Protein AF-A0A6I2R085-F1 (afdb_monomer_lite)

Structure (mmCIF, N/CA/C/O backbone):
data_AF-A0A6I2R085-F1
#
_entry.id   AF-A0A6I2R085-F1
#
loop_
_atom_site.group_PDB
_atom_site.id
_atom_site.type_symbol
_atom_site.label_atom_id
_atom_site.label_alt_id
_atom_site.label_comp_id
_atom_site.label_asym_id
_atom_site.label_entity_id
_atom_site.label_seq_id
_atom_site.pdbx_PDB_ins_code
_atom_site.Cartn_x
_atom_site.Cartn_y
_atom_site.Cartn_z
_atom_site.occupancy
_atom_site.B_iso_or_equiv
_atom_site.auth_seq_id
_atom_site.auth_comp_id
_atom_site.auth_asym_id
_atom_site.auth_atom_id
_atom_site.pdbx_PDB_model_num
ATOM 1 N N . MET A 1 1 ? -9.499 20.610 42.856 1.00 42.44 1 MET A N 1
ATOM 2 C CA . MET A 1 1 ? -10.453 19.623 42.319 1.00 42.44 1 MET A CA 1
ATOM 3 C C . MET A 1 1 ? -9.712 18.865 41.236 1.00 42.44 1 MET A C 1
ATOM 5 O O . MET A 1 1 ? -9.461 19.420 40.171 1.00 42.44 1 MET A O 1
ATOM 9 N N . HIS A 1 2 ? -9.146 17.714 41.595 1.00 37.69 2 HIS A N 1
ATOM 10 C CA . HIS A 1 2 ? -8.306 16.945 40.683 1.00 37.69 2 HIS A CA 1
ATOM 11 C C . HIS A 1 2 ? -9.182 16.401 39.549 1.00 37.69 2 HIS A C 1
ATOM 13 O O . HIS A 1 2 ? -10.312 15.993 39.798 1.00 37.69 2 HIS A O 1
ATOM 19 N N . ARG A 1 3 ? -8.662 16.346 38.313 1.00 44.53 3 ARG A N 1
ATOM 20 C CA . ARG A 1 3 ? -9.342 15.688 37.174 1.00 44.53 3 ARG A CA 1
ATOM 21 C C . ARG A 1 3 ? -9.784 14.244 37.482 1.00 44.53 3 ARG A C 1
ATOM 23 O O . ARG A 1 3 ? -10.643 13.738 36.776 1.00 44.53 3 ARG A O 1
ATOM 30 N N . LYS A 1 4 ? -9.249 13.625 38.547 1.00 43.69 4 LYS A N 1
ATOM 31 C CA . LYS A 1 4 ? -9.666 12.322 39.090 1.00 43.69 4 LYS A CA 1
ATOM 32 C C . LYS A 1 4 ? -11.139 12.258 39.523 1.00 43.69 4 LYS A C 1
ATOM 34 O O . LYS A 1 4 ? -11.718 11.183 39.439 1.00 43.69 4 LYS A O 1
ATOM 39 N N . ASP A 1 5 ? -11.748 13.368 39.942 1.00 46.75 5 ASP A N 1
ATOM 40 C CA . ASP A 1 5 ? -13.110 13.341 40.504 1.00 46.75 5 ASP A CA 1
ATOM 41 C C . ASP A 1 5 ? -14.203 13.587 39.450 1.00 46.75 5 ASP A C 1
ATOM 43 O O . ASP A 1 5 ? -15.334 13.151 39.621 1.00 46.75 5 ASP A O 1
ATOM 47 N N . PHE A 1 6 ? -13.869 14.230 38.325 1.00 46.09 6 PHE A N 1
ATOM 48 C CA . PHE A 1 6 ? -14.866 14.605 37.313 1.00 46.09 6 PHE A CA 1
ATOM 49 C C . PHE A 1 6 ? -15.317 13.416 36.450 1.00 46.09 6 PHE A C 1
ATOM 51 O O . PHE A 1 6 ? -16.485 13.317 36.092 1.00 46.09 6 PHE A O 1
ATOM 58 N N . TRP A 1 7 ? -14.413 12.479 36.148 1.00 47.16 7 TRP A N 1
ATOM 59 C CA . TRP A 1 7 ? -14.742 11.287 35.353 1.00 47.16 7 TRP A CA 1
ATOM 60 C C . TRP A 1 7 ? -15.455 10.203 36.166 1.00 47.16 7 TRP A C 1
ATOM 62 O O . TRP A 1 7 ? -16.221 9.425 35.601 1.00 47.16 7 TRP A O 1
ATOM 72 N N . LYS A 1 8 ? -15.282 10.211 37.497 1.00 48.72 8 LYS A N 1
ATOM 73 C CA . LYS A 1 8 ? -16.046 9.349 38.403 1.00 48.72 8 LYS A CA 1
ATOM 74 C C . LYS A 1 8 ? -17.540 9.685 38.408 1.00 48.72 8 LYS A C 1
ATOM 76 O O . LYS A 1 8 ? -18.350 8.784 38.535 1.00 48.72 8 LYS A O 1
ATOM 81 N N . GLU A 1 9 ? -17.939 10.942 38.242 1.00 48.25 9 GLU A N 1
ATOM 82 C CA . GLU A 1 9 ? -19.361 11.308 38.360 1.00 48.25 9 GLU A CA 1
ATOM 83 C C . GLU A 1 9 ? -20.172 11.152 37.062 1.00 48.25 9 GLU A C 1
ATOM 85 O O . GLU A 1 9 ? -21.398 11.098 37.127 1.00 48.25 9 GLU A O 1
ATOM 90 N N . VAL A 1 10 ? -19.533 11.065 35.887 1.00 50.72 10 VAL A N 1
ATOM 91 C CA . VAL A 1 10 ? -20.251 11.165 34.597 1.00 50.72 10 VAL A CA 1
ATOM 92 C C . VAL A 1 10 ? -20.499 9.810 33.915 1.00 50.72 10 VAL A C 1
ATOM 94 O O . VAL A 1 10 ? -21.491 9.683 33.201 1.00 50.72 10 VAL A O 1
ATOM 97 N N . TYR A 1 11 ? -19.672 8.784 34.165 1.00 49.59 11 TYR A N 1
ATOM 98 C CA . TYR A 1 11 ? -19.817 7.455 33.534 1.00 49.59 11 TYR A CA 1
ATOM 99 C C . TYR A 1 11 ? -19.965 6.274 34.516 1.00 49.59 11 TYR A C 1
ATOM 101 O O . TYR A 1 11 ? -20.287 5.171 34.081 1.00 49.59 11 TYR A O 1
ATOM 109 N N . LEU A 1 12 ? -19.825 6.482 35.834 1.00 53.12 12 LEU A N 1
ATOM 110 C CA . LEU A 1 12 ? -19.971 5.429 36.859 1.00 53.12 12 LEU A CA 1
ATOM 111 C C . LEU A 1 12 ? -21.430 5.163 37.271 1.00 53.12 12 LEU A C 1
ATOM 113 O O . LEU A 1 12 ? -21.765 5.176 38.453 1.00 53.12 12 LEU A O 1
ATOM 117 N N . LEU A 1 13 ? -22.316 4.936 36.302 1.00 53.44 13 LEU A N 1
ATOM 118 C CA . LEU A 1 13 ? -23.666 4.419 36.580 1.00 53.44 13 LEU A CA 1
ATOM 119 C C . LEU A 1 13 ? -23.767 2.894 36.409 1.00 53.44 13 LEU A C 1
ATOM 121 O O . LEU A 1 13 ? -24.754 2.307 36.846 1.00 53.44 13 LEU A O 1
ATOM 125 N N . GLU A 1 14 ? -22.755 2.244 35.826 1.00 56.31 14 GLU A N 1
ATOM 126 C CA . GLU A 1 14 ? -22.629 0.784 35.808 1.00 56.31 14 GLU A CA 1
ATOM 127 C C . GLU A 1 14 ? -21.585 0.378 36.871 1.00 56.31 14 GLU A C 1
ATOM 129 O O . GLU A 1 14 ? -20.389 0.589 36.689 1.00 56.31 14 GLU A O 1
ATOM 134 N N . GLU A 1 15 ? -22.024 -0.199 38.000 1.00 72.62 15 GLU A N 1
ATOM 135 C CA . GLU A 1 15 ? -21.128 -0.795 39.022 1.00 72.62 15 GLU A CA 1
ATOM 136 C C . GLU A 1 15 ? -20.327 -1.991 38.473 1.00 72.62 15 GLU A C 1
ATOM 138 O O . GLU A 1 15 ? -19.424 -2.506 39.131 1.00 72.62 15 GLU A O 1
ATOM 143 N N . THR A 1 16 ? -20.669 -2.454 37.269 1.00 89.62 16 THR A N 1
ATOM 144 C CA . THR A 1 16 ? -20.096 -3.630 36.623 1.00 89.62 16 THR A CA 1
ATOM 145 C C . THR A 1 16 ? -19.614 -3.270 35.224 1.00 89.62 16 THR A C 1
ATOM 147 O O . THR A 1 16 ? -20.412 -2.943 34.348 1.00 89.62 16 THR A O 1
ATOM 150 N N . LEU A 1 17 ? -18.307 -3.365 35.007 1.00 93.56 17 LEU A N 1
ATOM 151 C CA . LEU A 1 17 ? -17.678 -3.287 33.697 1.00 93.56 17 LEU A CA 1
ATOM 152 C C . LEU A 1 17 ? -17.826 -4.618 32.960 1.00 93.56 17 LEU A C 1
ATOM 154 O O . LEU A 1 17 ? -17.889 -5.680 33.577 1.00 93.56 17 LEU A O 1
ATOM 158 N N . THR A 1 18 ? -17.876 -4.563 31.629 1.00 95.25 18 THR A N 1
ATOM 159 C CA . THR A 1 18 ? -17.884 -5.747 30.758 1.00 95.25 18 THR A CA 1
ATOM 160 C C . THR A 1 18 ? -16.856 -5.570 29.650 1.00 95.25 18 THR A C 1
ATOM 162 O O . THR A 1 18 ? -16.946 -4.626 28.867 1.00 95.25 18 THR A O 1
ATOM 165 N N . CYS A 1 19 ? -15.894 -6.485 29.563 1.00 94.88 19 CYS A N 1
ATOM 166 C CA . CYS A 1 19 ? -14.921 -6.532 28.478 1.00 94.88 19 CYS A CA 1
ATOM 167 C C . CYS A 1 19 ? -15.618 -6.855 27.149 1.00 94.88 19 CYS A C 1
ATOM 169 O O . CYS A 1 19 ? -16.292 -7.880 27.037 1.00 94.88 19 CYS A O 1
ATOM 171 N N . GLN A 1 20 ? -15.415 -6.030 26.117 1.00 92.88 20 GLN A N 1
ATOM 172 C CA . GLN A 1 20 ? -16.032 -6.268 24.803 1.00 92.88 20 GLN A CA 1
ATOM 173 C C . GLN A 1 20 ? -15.483 -7.503 24.070 1.00 92.88 20 GLN A C 1
ATOM 175 O O . GLN A 1 20 ? -16.128 -8.011 23.158 1.00 92.88 20 GLN A O 1
ATOM 180 N N . TRP A 1 21 ? -14.288 -7.963 24.448 1.00 93.06 21 TRP A N 1
ATOM 181 C CA . TRP A 1 21 ? -13.541 -8.991 23.723 1.00 93.06 21 TRP A CA 1
ATOM 182 C C . TRP A 1 21 ? -13.856 -10.400 24.220 1.00 93.06 21 TRP A C 1
ATOM 184 O O . TRP A 1 21 ? -14.223 -11.267 23.433 1.00 93.06 21 TRP A O 1
ATOM 194 N N . CYS A 1 22 ? -13.726 -10.631 25.530 1.00 94.69 22 CYS A N 1
ATOM 195 C CA . CYS A 1 22 ? -13.948 -11.942 26.147 1.00 94.69 22 CYS A CA 1
ATOM 196 C C . CYS A 1 22 ? -15.254 -12.028 26.954 1.00 94.69 22 CYS A C 1
ATOM 198 O O . CYS A 1 22 ? -15.628 -13.115 27.388 1.00 94.69 22 CYS A O 1
ATOM 200 N N . GLY A 1 23 ? -15.950 -10.906 27.169 1.00 95.38 23 GLY A N 1
ATOM 201 C CA . GLY A 1 23 ? -17.185 -10.859 27.954 1.00 95.38 23 GLY A CA 1
ATOM 202 C C . GLY A 1 23 ? -16.986 -10.939 29.469 1.00 95.38 23 GLY A C 1
ATOM 203 O O . GLY A 1 23 ? -17.979 -11.045 30.185 1.00 95.38 23 GLY A O 1
ATOM 204 N N . ALA A 1 24 ? -15.745 -10.890 29.969 1.00 96.25 24 ALA A N 1
ATOM 205 C CA . ALA A 1 24 ? -15.469 -10.842 31.403 1.00 96.25 24 ALA A CA 1
ATOM 206 C C . ALA A 1 24 ? -16.179 -9.646 32.051 1.00 96.25 24 ALA A C 1
ATOM 208 O O . ALA A 1 24 ? -16.159 -8.537 31.509 1.00 96.25 24 ALA A O 1
ATOM 209 N N . THR A 1 25 ? -16.798 -9.878 33.207 1.00 96.25 25 THR A N 1
ATOM 210 C CA . THR A 1 25 ? -17.544 -8.868 33.964 1.00 96.25 25 THR A CA 1
ATOM 211 C C . THR A 1 25 ? -16.983 -8.729 35.367 1.00 96.25 25 THR A C 1
ATOM 213 O O . THR A 1 25 ? -16.704 -9.744 36.004 1.00 96.25 25 THR A O 1
ATOM 216 N N . GLY A 1 26 ? -16.902 -7.510 35.882 1.00 93.81 26 GLY A N 1
ATOM 217 C CA . GLY A 1 26 ? -16.361 -7.247 37.216 1.00 93.81 26 GLY A CA 1
ATOM 218 C C . GLY A 1 26 ? -16.568 -5.802 37.643 1.00 93.81 26 GLY A C 1
ATOM 219 O O . GLY A 1 26 ? -17.079 -4.986 36.880 1.00 93.81 26 GLY A O 1
ATOM 220 N N . SER A 1 27 ? -16.200 -5.492 38.877 1.00 92.56 27 SER A N 1
ATOM 221 C CA . SER A 1 27 ? -16.160 -4.123 39.388 1.00 92.56 27 SER A CA 1
ATOM 222 C C . SER A 1 27 ? -14.998 -3.335 38.772 1.00 92.56 27 SER A C 1
ATOM 224 O O . SER A 1 27 ? -14.133 -3.903 38.116 1.00 92.56 27 SER A O 1
ATOM 226 N N . LEU A 1 28 ? -14.941 -2.021 39.004 1.00 88.81 28 LEU A N 1
ATOM 227 C CA . LEU A 1 28 ? -13.815 -1.186 38.554 1.00 88.81 28 LEU A CA 1
ATOM 228 C C . LEU A 1 28 ? -12.454 -1.691 39.052 1.00 88.81 28 LEU A C 1
ATOM 230 O O . LEU A 1 28 ? -11.465 -1.544 38.345 1.00 88.81 28 LEU A O 1
ATOM 234 N N . ASP A 1 29 ? -12.414 -2.268 40.256 1.00 89.94 29 ASP A N 1
ATOM 235 C CA . ASP A 1 29 ? -11.178 -2.736 40.889 1.00 89.94 29 ASP A CA 1
ATOM 236 C C . ASP A 1 29 ? -10.650 -4.035 40.252 1.00 89.94 29 ASP A C 1
ATOM 238 O O . ASP A 1 29 ? -9.494 -4.399 40.464 1.00 89.94 29 ASP A O 1
ATOM 242 N N . ASP A 1 30 ? -11.480 -4.720 39.457 1.00 93.31 30 ASP A N 1
ATOM 243 C CA . ASP A 1 30 ? -11.117 -5.950 38.747 1.00 93.31 30 ASP A CA 1
ATOM 244 C C . ASP A 1 30 ? -10.463 -5.672 37.377 1.00 93.31 30 ASP A C 1
ATOM 246 O O . ASP A 1 30 ? -10.000 -6.603 36.721 1.00 93.31 30 ASP A O 1
ATOM 250 N N . PHE A 1 31 ? -10.419 -4.412 36.924 1.00 95.56 31 PHE A N 1
ATOM 251 C CA . PHE A 1 31 ? -9.881 -4.014 35.619 1.00 95.56 31 PHE A CA 1
ATOM 252 C C . PHE A 1 31 ? -8.771 -2.969 35.750 1.00 95.56 31 PHE A C 1
ATOM 254 O O . PHE A 1 31 ? -8.754 -2.157 36.674 1.00 95.56 31 PHE A O 1
ATOM 261 N N . GLU A 1 32 ? -7.856 -2.941 34.781 1.00 95.75 32 GLU A N 1
ATOM 262 C CA . GLU A 1 32 ? -6.851 -1.880 34.695 1.00 95.75 32 GLU A CA 1
ATOM 263 C C . GLU A 1 32 ? -7.4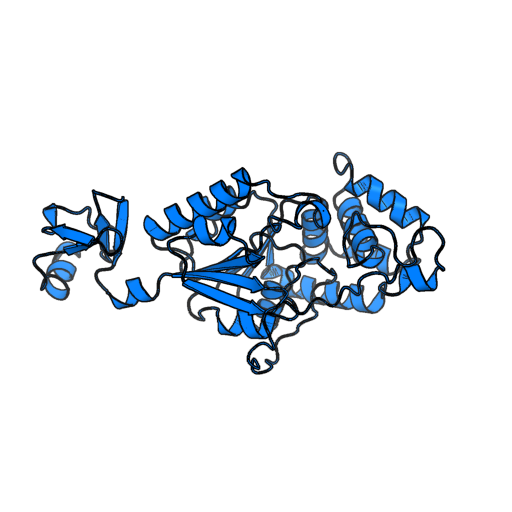58 -0.670 33.979 1.00 95.75 32 GLU A C 1
ATOM 265 O O . GLU A 1 32 ? -7.742 -0.714 32.786 1.00 95.75 32 GLU A O 1
ATOM 270 N N . LEU A 1 33 ? -7.713 0.418 34.702 1.00 94.88 33 LEU A N 1
ATOM 271 C CA . LEU A 1 33 ? -8.363 1.597 34.128 1.00 94.88 33 LEU A CA 1
ATOM 272 C C . LEU A 1 33 ? -7.360 2.461 33.351 1.00 94.88 33 LEU A C 1
ATOM 274 O O . LEU A 1 33 ? -6.218 2.638 33.773 1.00 94.88 33 LEU A O 1
ATOM 278 N N . ASP A 1 34 ? -7.812 3.087 32.264 1.00 92.56 34 ASP A N 1
ATOM 279 C CA . ASP A 1 34 ? -7.045 4.111 31.551 1.00 92.56 34 ASP A CA 1
ATOM 280 C C . ASP A 1 34 ? -6.925 5.385 32.378 1.00 92.56 34 ASP A C 1
ATOM 282 O O . ASP A 1 34 ? -7.702 6.328 32.246 1.00 92.56 34 ASP A O 1
ATOM 286 N N . GLU A 1 35 ? -5.925 5.421 33.253 1.00 89.75 35 GLU A N 1
ATOM 287 C CA . GLU A 1 35 ? -5.642 6.595 34.070 1.00 89.75 35 GLU A CA 1
ATOM 288 C C . GLU A 1 35 ? -5.108 7.779 33.249 1.00 89.75 35 GLU A C 1
ATOM 290 O O . GLU A 1 35 ? -5.122 8.914 33.741 1.00 89.75 35 GLU A O 1
ATOM 295 N N . HIS A 1 36 ? -4.618 7.537 32.026 1.00 86.50 36 HIS A N 1
ATOM 296 C CA . HIS A 1 36 ? -4.004 8.571 31.203 1.00 86.50 36 HIS A CA 1
ATOM 297 C C . HIS A 1 36 ? -5.057 9.428 30.503 1.00 86.50 36 HIS A C 1
ATOM 299 O O . HIS A 1 36 ? -5.082 10.647 30.704 1.00 86.50 36 HIS A O 1
ATOM 305 N N . ASN A 1 37 ? -5.937 8.800 29.718 1.00 87.00 37 ASN A N 1
ATOM 306 C CA . ASN A 1 37 ? -6.977 9.516 28.978 1.00 87.00 37 ASN A CA 1
ATOM 307 C C . ASN A 1 37 ? -8.343 9.452 29.671 1.00 87.00 37 ASN A C 1
ATOM 309 O O . ASN A 1 37 ? -9.177 10.330 29.448 1.00 87.00 37 ASN A O 1
ATOM 313 N N . GLY A 1 38 ? -8.569 8.475 30.555 1.00 90.50 38 GLY A N 1
ATOM 314 C CA . GLY A 1 38 ? -9.852 8.290 31.236 1.00 90.50 38 GLY A CA 1
ATOM 315 C C . GLY A 1 38 ? -10.946 7.729 30.330 1.00 90.50 38 GLY A C 1
ATOM 316 O O . GLY A 1 38 ? -12.125 7.921 30.621 1.00 90.50 38 GLY A O 1
ATOM 317 N N . GLU A 1 39 ? -10.584 7.088 29.215 1.00 91.00 39 GLU A N 1
ATOM 318 C CA . GLU A 1 39 ? -11.542 6.743 28.158 1.00 91.00 39 GLU A CA 1
ATOM 319 C C . GLU A 1 39 ? -12.056 5.300 28.237 1.00 91.00 39 GLU A C 1
ATOM 321 O O . GLU A 1 39 ? -13.103 4.987 27.661 1.00 91.00 39 GLU A O 1
ATOM 326 N N . GLY A 1 40 ? -11.360 4.427 28.967 1.00 94.62 40 GLY A N 1
ATOM 327 C CA . GLY A 1 40 ? -11.696 3.010 29.048 1.00 94.62 40 GLY A CA 1
ATOM 328 C C . GLY A 1 40 ? -10.898 2.232 30.090 1.00 94.62 40 GLY A C 1
ATOM 329 O O . GLY A 1 40 ? -10.449 2.788 31.095 1.00 94.62 40 GLY A O 1
ATOM 330 N N . PHE A 1 41 ? -10.764 0.930 29.848 1.00 95.56 41 PHE A N 1
ATOM 331 C CA . PHE A 1 41 ? -10.084 -0.028 30.718 1.00 95.56 41 PHE A CA 1
ATOM 332 C C . PHE A 1 41 ? -9.557 -1.245 29.935 1.00 95.56 41 PHE A C 1
ATOM 334 O O . PHE A 1 41 ? -10.123 -1.612 28.901 1.00 95.56 41 PHE A O 1
ATOM 341 N N . TRP A 1 42 ? -8.508 -1.893 30.442 1.00 96.88 42 TRP A N 1
ATOM 342 C CA . TRP A 1 42 ? -7.970 -3.171 29.972 1.00 96.88 42 TRP A CA 1
ATOM 343 C C . TRP A 1 42 ? -8.479 -4.337 30.816 1.00 96.88 42 TRP A C 1
ATOM 345 O O . TRP A 1 42 ? -8.604 -4.256 32.040 1.00 96.88 42 TRP A O 1
ATOM 355 N N . CYS A 1 43 ? -8.789 -5.436 30.131 1.00 96.56 43 CYS A N 1
ATOM 356 C CA . CYS A 1 43 ? -9.251 -6.676 30.741 1.00 96.56 43 CYS A CA 1
ATOM 357 C C . CYS A 1 43 ? -8.080 -7.545 31.221 1.00 96.56 43 CYS A C 1
ATOM 359 O O . CYS A 1 43 ? -7.235 -7.868 30.393 1.00 96.56 43 CYS A O 1
ATOM 361 N N . PRO A 1 44 ? -8.065 -8.017 32.483 1.00 95.38 44 PRO A N 1
ATOM 362 C CA . PRO A 1 44 ? -6.976 -8.857 32.998 1.00 95.38 44 PRO A CA 1
ATOM 363 C C . PRO A 1 44 ? -6.929 -10.258 32.368 1.00 95.38 44 PRO A C 1
ATOM 365 O O . PRO A 1 44 ? -5.917 -10.945 32.473 1.00 95.38 44 PRO A O 1
ATOM 368 N N . ASP A 1 45 ? -8.022 -10.700 31.735 1.00 95.75 45 ASP A N 1
ATOM 369 C CA . ASP A 1 45 ? -8.123 -12.042 31.154 1.00 95.75 45 ASP A CA 1
ATOM 370 C C . ASP A 1 45 ? -7.618 -12.104 29.707 1.00 95.75 45 ASP A C 1
ATOM 372 O O . ASP A 1 45 ? -7.227 -13.172 29.234 1.00 95.75 45 ASP A O 1
ATOM 376 N N . CYS A 1 46 ? -7.687 -10.994 28.965 1.00 94.62 46 CYS A N 1
ATOM 377 C CA . CYS A 1 46 ? -7.382 -10.979 27.531 1.00 94.62 46 CYS A CA 1
ATOM 378 C C . CYS A 1 46 ? -6.597 -9.749 27.057 1.00 94.62 46 CYS A C 1
ATOM 380 O O . CYS A 1 46 ? -6.485 -9.552 25.848 1.00 94.62 46 CYS A O 1
ATOM 382 N N . ASP A 1 47 ? -6.166 -8.880 27.975 1.00 95.38 47 ASP A N 1
ATOM 383 C CA . ASP A 1 47 ? -5.445 -7.621 27.728 1.00 95.38 47 ASP A CA 1
ATOM 384 C C . ASP A 1 47 ? -6.146 -6.661 26.749 1.00 95.38 47 ASP A C 1
ATOM 386 O O . ASP A 1 47 ? -5.551 -5.745 26.187 1.00 95.38 47 ASP A O 1
ATOM 390 N N . GLY A 1 48 ? -7.444 -6.865 26.521 1.00 95.56 48 GLY A N 1
ATOM 391 C CA . GLY A 1 48 ? -8.202 -6.127 25.523 1.00 95.56 48 GLY A CA 1
ATOM 392 C C . GLY A 1 48 ? -8.753 -4.820 26.077 1.00 95.56 48 GLY A C 1
ATOM 393 O O . GLY A 1 48 ? -9.414 -4.812 27.118 1.00 95.56 48 GLY A O 1
ATOM 394 N N . PHE A 1 49 ? -8.552 -3.728 25.341 1.00 96.00 49 PHE A N 1
ATOM 395 C CA . PHE A 1 49 ? -9.036 -2.407 25.729 1.00 96.00 49 PHE A CA 1
ATOM 396 C C . PHE A 1 49 ? -10.515 -2.209 25.391 1.00 96.00 49 PHE A C 1
ATOM 398 O O . PHE A 1 49 ? -10.934 -2.447 24.253 1.00 96.00 49 PHE A O 1
ATOM 405 N N . THR A 1 50 ? -11.304 -1.718 26.343 1.00 95.19 50 THR A N 1
ATOM 406 C CA . THR A 1 50 ? -12.726 -1.394 26.173 1.00 95.19 50 THR A CA 1
ATOM 407 C C . THR A 1 50 ? -12.986 0.058 26.554 1.00 95.19 50 THR A C 1
ATOM 409 O O . THR A 1 50 ? -12.722 0.460 27.683 1.00 95.19 50 THR A O 1
ATOM 412 N N . TYR A 1 51 ? -13.539 0.847 25.627 1.00 93.94 51 TYR A N 1
ATOM 413 C CA . TYR A 1 51 ? -14.012 2.198 25.930 1.00 93.94 51 TYR A CA 1
ATOM 414 C C . TYR A 1 51 ? -15.246 2.153 26.831 1.00 93.94 51 TYR A C 1
ATOM 416 O O . TYR A 1 51 ? -16.112 1.293 26.651 1.00 93.94 51 TYR A O 1
ATOM 424 N N . TYR A 1 52 ? -15.395 3.141 27.714 1.00 92.75 52 TYR A N 1
ATOM 425 C CA . TYR A 1 52 ? -16.669 3.363 28.408 1.00 92.75 52 TYR A CA 1
ATOM 426 C C . TYR A 1 52 ? -17.776 3.780 27.426 1.00 92.75 52 TYR A C 1
ATOM 428 O O . TYR A 1 52 ? -18.929 3.366 27.555 1.00 92.75 52 TYR A O 1
ATOM 436 N N . ASP A 1 53 ? -17.425 4.564 26.399 1.00 91.19 53 ASP A N 1
ATOM 437 C CA . ASP A 1 53 ? -18.336 4.898 25.304 1.00 91.19 53 ASP A CA 1
ATOM 438 C C . ASP A 1 53 ? -18.493 3.707 24.346 1.00 91.19 53 ASP A C 1
ATOM 440 O O . ASP A 1 53 ? -17.640 3.429 23.496 1.00 91.19 53 ASP A O 1
ATOM 444 N N . LYS A 1 54 ? -19.641 3.030 24.449 1.00 88.44 54 LYS A N 1
ATOM 445 C CA . LYS A 1 54 ? -20.024 1.902 23.585 1.00 88.44 54 LYS A CA 1
ATOM 446 C C . LYS A 1 54 ? -19.986 2.273 22.094 1.00 88.44 54 LYS A C 1
ATOM 448 O O . LYS A 1 54 ? -19.652 1.429 21.267 1.00 88.44 54 LYS A O 1
ATOM 453 N N . THR A 1 55 ? -20.242 3.531 21.733 1.00 88.31 55 THR A N 1
ATOM 454 C CA . THR A 1 55 ? -20.161 4.001 20.341 1.00 88.31 55 THR A CA 1
ATOM 455 C C . THR A 1 55 ? -18.731 3.941 19.818 1.00 88.31 55 THR A C 1
ATOM 457 O O . THR A 1 55 ? -18.517 3.477 18.701 1.00 88.31 55 THR A O 1
ATOM 460 N N . ARG A 1 56 ? -17.736 4.342 20.623 1.00 88.38 56 ARG A N 1
ATOM 461 C CA . ARG A 1 56 ? -16.319 4.268 20.227 1.00 88.38 56 ARG A CA 1
ATOM 462 C C . ARG A 1 56 ? -15.857 2.834 20.034 1.00 88.38 56 ARG A C 1
ATOM 464 O O . ARG A 1 56 ? -15.129 2.571 19.086 1.00 88.38 56 ARG A O 1
ATOM 471 N N . ASN A 1 57 ? -16.337 1.905 20.859 1.00 88.69 57 ASN A N 1
ATOM 472 C CA . ASN A 1 57 ? -16.090 0.477 20.656 1.00 88.69 57 ASN A CA 1
ATOM 473 C C . ASN A 1 57 ? -16.610 -0.002 19.291 1.00 88.69 57 ASN A C 1
ATOM 475 O O . ASN A 1 57 ? -15.862 -0.609 18.536 1.00 88.69 57 ASN A O 1
ATOM 479 N N . HIS A 1 58 ? -17.844 0.353 18.915 1.00 84.69 58 HIS A N 1
ATOM 480 C CA . HIS A 1 58 ? -18.407 0.000 17.601 1.00 84.69 58 HIS A CA 1
ATOM 481 C C . HIS A 1 58 ? -17.743 0.720 16.419 1.00 84.69 58 HIS A C 1
ATOM 483 O O . HIS A 1 58 ? -17.801 0.249 15.283 1.00 84.69 58 HIS A O 1
ATOM 489 N N . LEU A 1 59 ? -17.128 1.876 16.667 1.00 83.31 59 LEU A N 1
ATOM 490 C CA . LEU A 1 59 ? -16.318 2.575 15.680 1.00 83.31 59 LEU A CA 1
ATOM 491 C C . LEU A 1 59 ? -14.911 1.991 15.567 1.00 83.31 59 LEU A C 1
ATOM 493 O O . LEU A 1 59 ? -14.186 2.403 14.679 1.00 83.31 59 LEU A O 1
ATOM 497 N N . ARG A 1 60 ? -14.485 1.018 16.366 1.00 86.31 60 ARG A N 1
ATOM 498 C CA . ARG A 1 60 ? -13.250 0.277 16.075 1.00 86.31 60 ARG A CA 1
ATOM 499 C C . ARG A 1 60 ? -13.577 -0.853 15.109 1.00 86.31 60 ARG A C 1
ATOM 501 O O . ARG A 1 60 ? -14.608 -1.500 15.242 1.00 86.31 60 ARG A O 1
ATOM 508 N N . ARG A 1 61 ? -12.732 -1.050 14.098 1.00 90.75 61 ARG A N 1
ATOM 509 C CA . ARG A 1 61 ? -12.807 -2.233 13.237 1.00 90.75 61 ARG A CA 1
ATOM 510 C C . ARG A 1 61 ? -11.456 -2.559 12.622 1.00 90.75 61 ARG A C 1
ATOM 512 O O . ARG A 1 61 ? -10.654 -1.664 12.359 1.00 90.75 61 ARG A O 1
ATOM 519 N N . ILE A 1 62 ? -11.300 -3.827 12.276 1.00 95.88 62 ILE A N 1
ATOM 520 C CA . ILE A 1 62 ? -10.463 -4.253 11.160 1.00 95.88 62 ILE A CA 1
ATOM 521 C C . ILE A 1 62 ? -11.421 -4.502 9.998 1.00 95.88 62 ILE A C 1
ATOM 523 O O . ILE A 1 62 ? -12.256 -5.397 10.079 1.00 95.88 62 ILE A O 1
ATOM 527 N N . LEU A 1 63 ? -11.333 -3.725 8.920 1.00 97.00 63 LEU A N 1
ATOM 528 C CA . LEU A 1 63 ? -12.105 -4.007 7.711 1.00 97.00 63 LEU A CA 1
ATOM 529 C C . LEU A 1 63 ? -11.294 -4.923 6.793 1.00 97.00 63 LEU A C 1
ATOM 531 O O . LEU A 1 63 ? -10.312 -4.482 6.197 1.00 97.00 63 LEU A O 1
ATOM 535 N N . LEU A 1 64 ? -11.729 -6.172 6.630 1.00 97.62 64 LEU A N 1
ATOM 536 C CA . LEU A 1 64 ? -11.109 -7.136 5.723 1.00 97.62 64 LEU A CA 1
ATOM 537 C C . LEU A 1 64 ? -11.923 -7.255 4.431 1.00 97.62 64 LEU A C 1
ATOM 539 O O . LEU A 1 64 ? -13.059 -7.727 4.417 1.00 97.62 64 LEU A O 1
ATOM 543 N N . ILE A 1 65 ? -11.324 -6.837 3.321 1.00 95.69 65 ILE A N 1
ATOM 544 C CA . ILE A 1 65 ? -11.932 -6.862 1.991 1.00 95.69 65 ILE A CA 1
ATOM 545 C C . ILE A 1 65 ? -11.326 -8.022 1.194 1.00 95.69 65 ILE A C 1
ATOM 547 O O . ILE A 1 65 ? -10.171 -7.974 0.764 1.00 95.69 65 ILE A O 1
ATOM 551 N N . LEU A 1 66 ? -12.124 -9.060 0.960 1.00 93.88 66 LEU A N 1
ATOM 552 C CA . LEU A 1 66 ? -11.724 -10.256 0.223 1.00 93.88 66 LEU A CA 1
ATOM 553 C C . LEU A 1 66 ? -12.100 -10.142 -1.257 1.00 93.88 66 LEU A C 1
ATOM 555 O O . LEU A 1 66 ? -13.269 -9.990 -1.617 1.00 93.88 66 LEU A O 1
ATOM 559 N N . GLU A 1 67 ? -11.107 -10.236 -2.137 1.00 90.19 67 GLU A N 1
ATOM 560 C CA . GLU A 1 67 ? -11.287 -10.225 -3.584 1.00 90.19 67 GLU A CA 1
ATOM 561 C C . GLU A 1 67 ? -11.578 -11.649 -4.109 1.00 90.19 67 GLU A C 1
ATOM 563 O O . GLU A 1 67 ? -10.703 -12.517 -4.121 1.00 90.19 67 GLU A O 1
ATOM 568 N N . GLN A 1 68 ? -12.789 -11.892 -4.620 1.00 85.69 68 GLN A N 1
ATOM 569 C CA . GLN A 1 68 ? -13.196 -13.178 -5.209 1.00 85.69 68 GLN A CA 1
ATOM 570 C C . GLN A 1 68 ? -13.160 -13.160 -6.739 1.00 85.69 68 GLN A C 1
ATOM 572 O O . GLN A 1 68 ? -13.796 -12.321 -7.370 1.00 85.69 68 GLN A O 1
ATOM 577 N N . LYS A 1 69 ? -12.499 -14.137 -7.372 1.00 72.62 69 LYS A N 1
ATOM 578 C CA . LYS A 1 69 ? -12.445 -14.258 -8.847 1.00 72.62 69 LYS A CA 1
ATOM 579 C C . LYS A 1 69 ? -13.799 -14.494 -9.514 1.00 72.62 69 LYS A C 1
ATOM 581 O O . LYS A 1 69 ? -14.038 -13.925 -10.575 1.00 72.62 69 LYS A O 1
ATOM 586 N N . ASP A 1 70 ? -14.652 -15.295 -8.882 1.00 66.75 70 ASP A N 1
ATOM 587 C CA . ASP A 1 70 ? -15.918 -15.765 -9.458 1.00 66.75 70 ASP A CA 1
ATOM 588 C C . ASP A 1 70 ? -17.145 -15.106 -8.812 1.00 66.75 70 ASP A C 1
ATOM 590 O O . ASP A 1 70 ? -18.284 -15.499 -9.069 1.00 66.75 70 ASP A O 1
ATOM 594 N N . GLY A 1 71 ? -16.926 -14.078 -7.984 1.00 56.00 71 GLY A N 1
ATOM 595 C CA . GLY A 1 71 ? -18.010 -13.244 -7.484 1.00 56.00 71 GLY A CA 1
ATOM 596 C C . GLY A 1 71 ? -18.700 -12.577 -8.674 1.00 56.00 71 GLY A C 1
ATOM 597 O O . GLY A 1 71 ? -18.029 -12.137 -9.607 1.00 56.00 71 GLY A O 1
ATOM 598 N N . GLY A 1 72 ? -20.032 -12.540 -8.677 1.00 58.69 72 GLY A N 1
ATOM 599 C CA . GLY A 1 72 ? -20.832 -11.956 -9.756 1.00 58.69 72 GLY A CA 1
ATOM 600 C C . GLY A 1 72 ? -20.528 -10.473 -10.033 1.00 58.69 72 GLY A C 1
ATOM 601 O O . GLY A 1 72 ? -19.491 -9.920 -9.678 1.00 58.69 72 GLY A O 1
ATOM 602 N N . LYS A 1 73 ? -21.439 -9.757 -10.698 1.00 56.22 73 LYS A N 1
ATOM 603 C CA . LYS A 1 73 ? -21.238 -8.308 -10.874 1.00 56.22 73 LYS A CA 1
ATOM 604 C C . LYS A 1 73 ? -21.211 -7.629 -9.501 1.00 56.22 73 LYS A C 1
ATOM 606 O O . LYS A 1 73 ? -22.126 -7.845 -8.718 1.00 56.22 73 LYS A O 1
ATOM 611 N N . ALA A 1 74 ? -20.183 -6.812 -9.247 1.00 59.97 74 ALA A N 1
ATOM 612 C CA . ALA A 1 74 ? -20.153 -5.950 -8.067 1.00 59.97 74 ALA A CA 1
ATOM 613 C C . ALA A 1 74 ? -21.402 -5.077 -8.065 1.00 59.97 74 ALA A C 1
ATOM 615 O O . ALA A 1 74 ? -21.830 -4.632 -9.141 1.00 59.97 74 ALA A O 1
ATOM 616 N N . ASP A 1 75 ? -21.909 -4.767 -6.877 1.00 63.38 75 ASP A N 1
ATOM 617 C CA . ASP A 1 75 ? -22.873 -3.688 -6.754 1.00 63.38 75 ASP A CA 1
ATOM 618 C C . ASP A 1 75 ? -22.286 -2.413 -7.375 1.00 63.38 75 ASP A C 1
ATOM 620 O O . ASP A 1 75 ? -21.087 -2.128 -7.233 1.00 63.38 75 ASP A O 1
ATOM 624 N N . PRO A 1 76 ? -23.090 -1.662 -8.143 1.00 63.28 76 PRO A N 1
ATOM 625 C CA . PRO A 1 76 ? -22.612 -0.467 -8.806 1.00 63.28 76 PRO A CA 1
ATOM 626 C C . PRO A 1 76 ? -22.197 0.566 -7.759 1.00 63.28 76 PRO A C 1
ATOM 628 O O . PRO A 1 76 ? -23.029 1.190 -7.107 1.00 63.28 76 PRO A O 1
ATOM 631 N N . VAL A 1 77 ? -20.889 0.777 -7.637 1.00 70.06 77 VAL A N 1
ATOM 632 C CA . VAL A 1 77 ? -20.342 1.846 -6.806 1.00 70.06 77 VAL A CA 1
ATOM 633 C C . VAL A 1 77 ? -20.510 3.177 -7.543 1.00 70.06 77 VAL A C 1
ATOM 635 O O . VAL A 1 77 ? -20.127 3.269 -8.719 1.00 70.06 77 VAL A O 1
ATOM 638 N N . PRO A 1 78 ? -21.066 4.218 -6.895 1.00 76.00 78 PRO A N 1
ATOM 639 C CA . PRO A 1 78 ? -21.137 5.548 -7.476 1.00 76.00 78 PRO A CA 1
ATOM 640 C C . PRO A 1 78 ? -19.754 6.013 -7.931 1.00 76.00 78 PRO A C 1
ATOM 642 O O . PRO A 1 78 ? -18.779 5.960 -7.182 1.00 76.00 78 PRO A O 1
ATOM 645 N N . LYS A 1 79 ? -19.656 6.475 -9.180 1.00 79.56 79 LYS A N 1
ATOM 646 C CA . LYS A 1 79 ? -18.398 7.027 -9.689 1.00 79.56 79 LYS A CA 1
ATOM 647 C C . LYS A 1 79 ? -18.067 8.306 -8.933 1.00 79.56 79 LYS A C 1
ATOM 649 O O . LYS A 1 79 ? -18.887 9.221 -8.889 1.00 79.56 79 LYS A O 1
ATOM 654 N N . THR A 1 80 ? -16.851 8.390 -8.412 1.00 86.81 80 THR A N 1
ATOM 655 C CA . THR A 1 80 ? -16.342 9.598 -7.756 1.00 86.81 80 THR A CA 1
ATOM 656 C C . THR A 1 80 ? -15.465 10.406 -8.728 1.00 86.81 80 THR A C 1
ATOM 658 O O . THR A 1 80 ? -14.986 9.863 -9.732 1.00 86.81 80 THR A O 1
ATOM 661 N N . PRO A 1 81 ? -15.204 11.699 -8.455 1.00 90.12 81 PRO A N 1
ATOM 662 C CA . PRO A 1 81 ? -14.259 12.503 -9.239 1.00 90.12 81 PRO A CA 1
ATOM 663 C C . PRO A 1 81 ? -12.781 12.108 -9.034 1.00 90.12 81 PRO A C 1
ATOM 665 O O . PRO A 1 81 ? -11.895 12.710 -9.639 1.00 90.12 81 PRO A O 1
ATOM 668 N N . LEU A 1 82 ? -12.497 11.102 -8.200 1.00 94.25 82 LEU A N 1
ATOM 669 C CA . LEU A 1 82 ? -11.146 10.664 -7.855 1.00 94.25 82 LEU A CA 1
ATOM 670 C C . LEU A 1 82 ?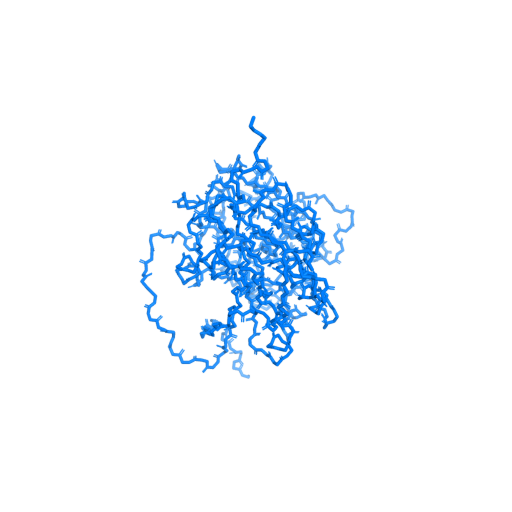 -10.349 10.185 -9.081 1.00 94.25 82 LEU A C 1
ATOM 672 O O . LEU A 1 82 ? -10.801 9.346 -9.871 1.00 94.25 82 LEU A O 1
ATOM 676 N N . LYS A 1 83 ? -9.104 10.658 -9.217 1.00 95.19 83 LYS A N 1
ATOM 677 C CA . LYS A 1 83 ? -8.231 10.295 -10.340 1.00 95.19 83 LYS A CA 1
ATOM 678 C C . LYS A 1 83 ? -7.668 8.880 -10.195 1.00 95.19 83 LYS A C 1
ATOM 680 O O . LYS A 1 83 ? -6.674 8.627 -9.529 1.00 95.19 83 LYS A O 1
ATOM 685 N N . LYS A 1 84 ? -8.200 7.952 -10.990 1.00 92.62 84 LYS A N 1
ATOM 686 C CA . LYS A 1 84 ? -7.835 6.519 -10.949 1.00 92.62 84 LYS A CA 1
ATOM 687 C C . LYS A 1 84 ? -6.496 6.143 -11.593 1.00 92.62 84 LYS A C 1
ATOM 689 O O . LYS A 1 84 ? -6.165 4.965 -11.695 1.00 92.62 84 LYS A O 1
ATOM 694 N N . ARG A 1 85 ? -5.758 7.100 -12.163 1.00 93.00 85 ARG A N 1
ATOM 695 C CA . ARG A 1 85 ? -4.562 6.829 -12.988 1.00 93.00 85 ARG A CA 1
ATOM 696 C C . ARG A 1 85 ? -3.444 7.840 -12.747 1.00 93.00 85 ARG A C 1
ATOM 698 O O . ARG A 1 85 ? -2.898 8.388 -13.707 1.00 93.00 85 ARG A O 1
ATOM 705 N N . LEU A 1 86 ? -3.116 8.063 -11.479 1.00 96.00 86 LEU A N 1
ATOM 706 C CA . LEU A 1 86 ? -2.005 8.920 -11.063 1.00 96.00 86 LEU A CA 1
ATOM 707 C C . LEU A 1 86 ? -0.665 8.189 -11.058 1.00 96.00 86 LEU A C 1
ATOM 709 O O . LEU A 1 86 ? 0.304 8.711 -11.600 1.00 96.00 86 LEU A O 1
ATOM 713 N N . SER A 1 87 ? -0.632 6.957 -10.542 1.00 97.12 87 SER A N 1
ATOM 714 C CA . SER A 1 87 ? 0.603 6.176 -10.459 1.00 97.12 87 SER A CA 1
ATOM 715 C C . SER A 1 87 ? 1.308 6.050 -11.821 1.00 97.12 87 SER A C 1
ATOM 717 O O . SER A 1 87 ? 0.664 5.727 -12.839 1.00 97.12 87 SER A O 1
ATOM 719 N N . PRO A 1 88 ? 2.632 6.281 -11.895 1.00 97.50 88 PRO A N 1
ATOM 720 C CA . PRO A 1 88 ? 3.407 5.972 -13.084 1.00 97.50 88 PRO A CA 1
ATOM 721 C C . PRO A 1 88 ? 3.663 4.467 -13.229 1.00 97.50 88 PRO A C 1
ATOM 723 O O . PRO A 1 88 ? 4.073 4.051 -14.311 1.00 97.50 88 PRO A O 1
ATOM 726 N N . LEU A 1 89 ? 3.353 3.641 -12.229 1.00 97.19 89 LEU A N 1
ATOM 727 C CA . LEU A 1 89 ? 3.472 2.187 -12.303 1.00 97.19 89 LEU A CA 1
ATOM 728 C C . LEU A 1 89 ? 2.142 1.523 -12.698 1.00 97.19 89 LEU A C 1
ATOM 730 O O . LEU A 1 89 ? 1.046 2.044 -12.490 1.00 97.19 89 LEU A O 1
ATOM 734 N N . ARG A 1 90 ? 2.241 0.346 -13.313 1.00 93.69 90 ARG A N 1
ATOM 735 C CA . ARG A 1 90 ? 1.147 -0.620 -13.467 1.00 93.69 90 ARG A CA 1
ATOM 736 C C . ARG A 1 90 ? 1.417 -1.764 -12.507 1.00 93.69 90 ARG A C 1
ATOM 738 O O . ARG A 1 90 ? 2.272 -2.586 -12.807 1.00 93.69 90 ARG A O 1
ATOM 745 N N . TYR A 1 91 ? 0.719 -1.817 -11.384 1.00 90.50 91 TYR A N 1
ATOM 746 C CA . TYR A 1 91 ? 1.052 -2.786 -10.346 1.00 90.50 91 TYR A CA 1
ATOM 747 C C . TYR A 1 91 ? 0.148 -4.027 -10.393 1.00 90.50 91 TYR A C 1
ATOM 749 O O . TYR A 1 91 ? -1.072 -3.874 -10.549 1.00 90.50 91 TYR A O 1
ATOM 757 N N . PRO A 1 92 ? 0.699 -5.250 -10.291 1.00 84.94 92 PRO A N 1
ATOM 758 C CA . PRO A 1 92 ? -0.098 -6.452 -10.069 1.00 84.94 92 PRO A CA 1
ATOM 759 C C . PRO A 1 92 ? -0.890 -6.335 -8.765 1.00 84.94 92 PRO A C 1
ATOM 761 O O . PRO A 1 92 ? -0.350 -5.898 -7.758 1.00 84.94 92 PRO A O 1
ATOM 764 N N . GLY A 1 93 ? -2.183 -6.665 -8.795 1.00 81.88 93 GLY A N 1
ATOM 765 C CA . GLY A 1 93 ? -3.071 -6.447 -7.643 1.00 81.88 93 GLY A CA 1
ATOM 766 C C . GLY A 1 93 ? -3.487 -4.989 -7.412 1.00 81.88 93 GLY A C 1
ATOM 767 O O . GLY A 1 93 ? -4.327 -4.734 -6.559 1.00 81.88 93 GLY A O 1
ATOM 768 N N . GLY A 1 94 ? -2.981 -4.039 -8.212 1.00 84.06 94 GLY A N 1
ATOM 769 C CA . GLY A 1 94 ? -3.229 -2.614 -8.015 1.00 84.06 94 GLY A CA 1
ATOM 770 C C . GLY A 1 94 ? -4.717 -2.254 -7.978 1.00 84.06 94 GLY A C 1
ATOM 771 O O . GLY A 1 94 ? -5.476 -2.527 -8.915 1.00 84.06 94 GLY A O 1
ATOM 772 N N . LYS A 1 95 ? -5.115 -1.552 -6.917 1.00 89.88 95 LYS A N 1
ATOM 773 C CA . LYS A 1 95 ? -6.512 -1.257 -6.577 1.00 89.88 95 LYS A CA 1
ATOM 774 C C . LYS A 1 95 ? -7.128 -0.088 -7.342 1.00 89.88 95 LYS A C 1
ATOM 776 O O . LYS A 1 95 ? -8.209 0.376 -7.005 1.00 89.88 95 LYS A O 1
ATOM 781 N N . SER A 1 96 ? -6.518 0.361 -8.442 1.00 88.69 96 SER A N 1
ATOM 782 C CA . SER A 1 96 ? -6.978 1.538 -9.196 1.00 88.69 96 SER A CA 1
ATOM 783 C C . SER A 1 96 ? -8.432 1.455 -9.687 1.00 88.69 96 SER A C 1
ATOM 785 O O . SER A 1 96 ? -9.098 2.477 -9.823 1.00 88.69 96 SER A O 1
ATOM 787 N N . LYS A 1 97 ? -8.934 0.243 -9.966 1.00 86.69 97 LYS A N 1
ATOM 788 C CA . LYS A 1 97 ? -10.344 0.013 -10.336 1.00 86.69 97 LYS A CA 1
ATOM 789 C C . LYS A 1 97 ? -11.295 -0.007 -9.133 1.00 86.69 97 LYS A C 1
ATOM 791 O O . LYS A 1 97 ? -12.487 0.181 -9.329 1.00 86.69 97 LYS A O 1
ATOM 796 N N . LEU A 1 98 ? -10.769 -0.249 -7.934 1.00 88.88 98 LEU A N 1
ATOM 797 C CA . LEU A 1 98 ? -11.509 -0.338 -6.678 1.00 88.88 98 LEU A CA 1
ATOM 798 C C . LEU A 1 98 ? -11.444 0.956 -5.862 1.00 88.88 98 LEU A C 1
ATOM 800 O O . LEU A 1 98 ? -12.121 1.040 -4.852 1.00 88.88 98 LEU A O 1
ATOM 804 N N . ILE A 1 99 ? -10.707 1.986 -6.295 1.00 92.50 99 ILE A N 1
ATOM 805 C CA . ILE A 1 99 ? -10.585 3.241 -5.528 1.00 92.50 99 ILE A CA 1
ATOM 806 C C . ILE A 1 99 ? -11.956 3.846 -5.191 1.00 92.50 99 ILE A C 1
ATOM 808 O O . ILE A 1 99 ? -12.106 4.376 -4.106 1.00 92.50 99 ILE A O 1
ATOM 812 N N . ASP A 1 100 ? -12.945 3.807 -6.098 1.00 91.12 100 ASP A N 1
ATOM 813 C CA . ASP A 1 100 ? -14.294 4.328 -5.779 1.00 91.12 100 ASP A CA 1
ATOM 814 C C . ASP A 1 100 ? -14.928 3.573 -4.604 1.00 91.12 100 ASP A C 1
ATOM 816 O O . ASP A 1 100 ? -15.503 4.187 -3.714 1.00 91.12 100 ASP A O 1
ATOM 820 N N . TYR A 1 101 ? -14.788 2.245 -4.601 1.00 91.38 101 TYR A N 1
ATOM 821 C CA . TYR A 1 101 ? -15.292 1.383 -3.538 1.00 91.38 101 TYR A CA 1
ATOM 822 C C . TYR A 1 101 ? -14.543 1.635 -2.230 1.00 91.38 101 TYR A C 1
ATOM 824 O O . TYR A 1 101 ? -15.166 1.929 -1.219 1.00 91.38 101 TYR A O 1
ATOM 832 N N . LEU A 1 102 ? -13.209 1.577 -2.275 1.00 93.00 102 LEU A N 1
ATOM 833 C CA . LEU A 1 102 ? -12.336 1.755 -1.116 1.00 93.00 102 LEU A CA 1
ATOM 834 C C . LEU A 1 102 ? -12.530 3.128 -0.469 1.00 93.00 102 LEU A C 1
ATOM 836 O O . LEU A 1 102 ? -12.688 3.214 0.742 1.00 93.00 102 LEU A O 1
ATOM 840 N N . ALA A 1 103 ? -12.621 4.191 -1.271 1.00 92.31 103 ALA A N 1
ATOM 841 C CA . ALA A 1 103 ? -12.854 5.540 -0.763 1.00 92.31 103 ALA A CA 1
ATOM 842 C C . ALA A 1 103 ? -14.190 5.688 -0.019 1.00 92.31 103 ALA A C 1
ATOM 844 O O . ALA A 1 103 ? -14.290 6.526 0.868 1.00 92.31 103 ALA A O 1
ATOM 845 N N . ALA A 1 104 ? -15.204 4.888 -0.364 1.00 91.44 104 ALA A N 1
ATOM 846 C CA . ALA A 1 104 ? -16.472 4.861 0.361 1.00 91.44 104 ALA A CA 1
ATOM 847 C C . ALA A 1 104 ? -16.399 4.058 1.669 1.00 91.44 104 ALA A C 1
ATOM 849 O O . ALA A 1 104 ? -17.276 4.211 2.514 1.00 91.44 104 ALA A O 1
ATOM 850 N N . GLN A 1 105 ? -15.383 3.204 1.827 1.00 91.81 105 GLN A N 1
ATOM 851 C CA . GLN A 1 105 ? -15.162 2.452 3.057 1.00 91.81 105 GLN A CA 1
ATOM 852 C C . GLN A 1 105 ? -14.370 3.253 4.088 1.00 91.81 105 GLN A C 1
ATOM 854 O O . GLN A 1 105 ? -14.610 3.073 5.276 1.00 91.81 105 GLN A O 1
ATOM 859 N N . PHE A 1 106 ? -13.444 4.117 3.668 1.00 92.81 106 PHE A N 1
ATOM 860 C CA . PHE A 1 106 ? -12.597 4.870 4.596 1.00 92.81 106 PHE A CA 1
ATOM 861 C C . PHE A 1 106 ? -13.384 5.884 5.432 1.00 92.81 106 PHE A C 1
ATOM 863 O O . PHE A 1 106 ? -14.311 6.541 4.950 1.00 92.81 106 PHE A O 1
ATOM 870 N N . ARG A 1 107 ? -12.978 6.027 6.694 1.00 90.06 107 ARG A N 1
ATOM 871 C CA . ARG A 1 107 ? -13.596 6.941 7.657 1.00 90.06 107 ARG A CA 1
ATOM 872 C C . ARG A 1 107 ? -12.987 8.326 7.542 1.00 90.06 107 ARG A C 1
ATOM 874 O O . ARG A 1 107 ? -11.774 8.473 7.605 1.00 90.06 107 ARG A O 1
ATOM 881 N N . LYS A 1 108 ? -13.815 9.357 7.375 1.00 89.00 108 LYS A N 1
ATOM 882 C CA . LYS A 1 108 ? -13.330 10.727 7.119 1.00 89.00 108 LYS A CA 1
ATOM 883 C C . LYS A 1 108 ? -12.491 11.267 8.277 1.00 89.00 108 LYS A C 1
ATOM 885 O O . LYS A 1 108 ? -11.530 11.988 8.050 1.00 89.00 108 LYS A O 1
ATOM 890 N N . GLU A 1 109 ? -12.866 10.904 9.493 1.00 89.25 109 GLU A N 1
ATOM 891 C CA . GLU A 1 109 ? -12.206 11.240 10.749 1.00 89.25 109 GLU A CA 1
ATOM 892 C C . GLU A 1 109 ? -10.815 10.598 10.905 1.00 89.25 109 GLU A C 1
ATOM 894 O O . GLU A 1 109 ? -9.977 11.157 11.607 1.00 89.25 109 GLU A O 1
ATOM 899 N N . SER A 1 110 ? -10.544 9.500 10.190 1.00 92.69 110 SER A N 1
ATOM 900 C CA . SER A 1 110 ? -9.278 8.749 10.227 1.00 92.69 110 SER A CA 1
ATOM 901 C C . SER A 1 110 ? -8.472 8.892 8.931 1.00 92.69 110 SER A C 1
ATOM 903 O O . SER A 1 110 ? -7.640 8.050 8.614 1.00 92.69 110 SER A O 1
ATOM 905 N N . LEU A 1 111 ? -8.735 9.929 8.131 1.00 94.38 111 LEU A N 1
ATOM 906 C CA . LEU A 1 111 ? -8.071 10.143 6.841 1.00 94.38 111 LEU A CA 1
ATOM 907 C C . LEU A 1 111 ? -7.062 11.290 6.842 1.00 94.38 111 LEU A C 1
ATOM 909 O O . LEU A 1 111 ? -6.547 11.627 5.778 1.00 94.38 111 LEU A O 1
ATOM 913 N N . LYS A 1 112 ? -6.722 11.879 7.993 1.00 97.12 112 LYS A N 1
ATOM 914 C CA . LYS A 1 112 ? -5.690 12.926 8.040 1.00 97.12 112 LYS A CA 1
ATOM 915 C C . LYS A 1 112 ? -4.368 12.406 7.474 1.00 97.12 112 LYS A C 1
ATOM 917 O O . LYS A 1 112 ? -3.805 13.037 6.581 1.00 97.12 112 LYS A O 1
ATOM 922 N N . THR A 1 113 ? -3.963 11.216 7.914 1.00 98.12 113 THR A N 1
ATOM 923 C CA . THR A 1 113 ? -2.817 10.477 7.375 1.00 98.12 113 THR A CA 1
ATOM 924 C C . THR A 1 113 ? -3.300 9.187 6.715 1.00 98.12 113 THR A C 1
ATOM 926 O O . THR A 1 113 ? -3.984 8.380 7.338 1.00 98.12 113 THR A O 1
ATOM 929 N N . PHE A 1 114 ? -2.939 8.951 5.458 1.00 98.62 114 PHE A N 1
ATOM 930 C CA . PHE A 1 114 ? -3.191 7.679 4.783 1.00 98.62 114 PHE A CA 1
ATOM 931 C C . PHE A 1 114 ? -1.882 6.914 4.613 1.00 98.62 114 PHE A C 1
ATOM 933 O O . PHE A 1 114 ? -0.944 7.416 3.994 1.00 98.62 114 PHE A O 1
ATOM 940 N N . VAL A 1 115 ? -1.816 5.695 5.143 1.00 98.69 115 VAL A N 1
ATOM 941 C CA . VAL A 1 115 ? -0.607 4.867 5.123 1.00 98.69 115 VAL A CA 1
ATOM 942 C C . VAL A 1 115 ? -0.809 3.698 4.170 1.00 98.69 115 VAL A C 1
ATOM 944 O O . VAL A 1 115 ? -1.596 2.796 4.435 1.00 98.69 115 VAL A O 1
ATOM 947 N N . GLU A 1 116 ? -0.085 3.694 3.055 1.00 98.50 116 GLU A N 1
ATOM 948 C CA . GLU A 1 116 ? 0.026 2.537 2.165 1.00 98.50 116 GLU A CA 1
ATOM 949 C C . GLU A 1 116 ? 1.168 1.642 2.675 1.00 98.50 116 GLU A C 1
ATOM 951 O O . GLU A 1 116 ? 2.330 1.851 2.322 1.00 98.50 116 GLU A O 1
ATOM 956 N N . VAL A 1 117 ? 0.843 0.660 3.527 1.00 98.31 117 VAL A N 1
ATOM 957 C CA . VAL A 1 117 ? 1.832 -0.212 4.203 1.00 98.31 117 VAL A CA 1
ATOM 958 C C . VAL A 1 117 ? 2.600 -1.083 3.201 1.00 98.31 117 VAL A C 1
ATOM 960 O O . VAL A 1 117 ? 3.794 -1.322 3.368 1.00 98.31 117 VAL A O 1
ATOM 963 N N . PHE A 1 118 ? 1.909 -1.515 2.142 1.00 97.62 118 PHE A N 1
ATOM 964 C CA . PHE A 1 118 ? 2.440 -2.285 1.014 1.00 97.62 118 PHE A CA 1
ATOM 965 C C . PHE A 1 118 ? 2.148 -1.541 -0.287 1.00 97.62 118 PHE A C 1
ATOM 967 O O . PHE A 1 118 ? 1.298 -1.935 -1.088 1.00 97.62 118 PHE A O 1
ATOM 974 N N . ALA A 1 119 ? 2.799 -0.399 -0.472 1.00 97.31 119 ALA A N 1
ATOM 975 C CA . ALA A 1 119 ? 2.348 0.576 -1.443 1.00 97.31 119 ALA A CA 1
ATOM 976 C C . ALA A 1 119 ? 2.368 0.058 -2.878 1.00 97.31 119 ALA A C 1
ATOM 978 O O . ALA A 1 119 ? 1.417 0.294 -3.632 1.00 97.31 119 ALA A O 1
ATOM 979 N N . GLY A 1 120 ? 3.446 -0.602 -3.308 1.00 96.50 120 GLY A N 1
ATOM 980 C CA . GLY A 1 120 ? 3.621 -1.020 -4.690 1.00 96.50 120 GLY A CA 1
ATOM 981 C C . GLY A 1 120 ? 3.438 0.138 -5.677 1.00 96.50 120 GLY A C 1
ATOM 982 O O . GLY A 1 120 ? 4.332 0.947 -5.924 1.00 96.50 120 GLY A O 1
ATOM 983 N N . GLY A 1 121 ? 2.242 0.228 -6.268 1.00 96.75 121 GLY A N 1
ATOM 984 C CA . GLY A 1 121 ? 1.837 1.328 -7.145 1.00 96.75 121 GLY A CA 1
ATOM 985 C C . GLY A 1 121 ? 1.245 2.569 -6.457 1.00 96.75 121 GLY A C 1
ATOM 986 O O . GLY A 1 121 ? 0.985 3.534 -7.179 1.00 96.75 121 GLY A O 1
ATOM 987 N N . ALA A 1 122 ? 0.994 2.552 -5.145 1.00 97.75 122 ALA A N 1
ATOM 988 C CA . ALA A 1 122 ? 0.435 3.632 -4.313 1.00 97.75 122 ALA A CA 1
ATOM 989 C C . ALA A 1 122 ? -0.845 4.272 -4.884 1.00 97.75 122 ALA A C 1
ATOM 991 O O . ALA A 1 122 ? -1.067 5.482 -4.814 1.00 97.75 122 ALA A O 1
ATOM 992 N N . SER A 1 123 ? -1.656 3.486 -5.603 1.00 96.62 123 SER A N 1
ATOM 993 C CA . SER A 1 123 ? -2.707 4.069 -6.442 1.00 96.62 123 SER A CA 1
ATOM 994 C C . SER A 1 123 ? -3.892 4.608 -5.648 1.00 96.62 123 SER A C 1
ATOM 996 O O . SER A 1 123 ? -4.578 5.494 -6.159 1.00 96.62 123 SER A O 1
ATOM 998 N N . VAL A 1 124 ? -4.142 4.070 -4.450 1.00 97.69 124 VAL A N 1
ATOM 999 C CA . VAL A 1 124 ? -5.254 4.493 -3.594 1.00 97.69 124 VAL A CA 1
ATOM 1000 C C . VAL A 1 124 ? -4.858 5.787 -2.901 1.00 97.69 124 VAL A C 1
ATOM 1002 O O . VAL A 1 124 ? -5.491 6.811 -3.151 1.00 97.69 124 VAL A O 1
ATOM 1005 N N . GLY A 1 125 ? -3.747 5.771 -2.167 1.00 98.19 125 GLY A N 1
ATOM 1006 C CA . GLY A 1 125 ? -3.219 6.912 -1.432 1.00 98.19 125 GLY A CA 1
ATOM 1007 C C . GLY A 1 125 ? -2.979 8.131 -2.316 1.00 98.19 125 GLY A C 1
ATOM 1008 O O . GLY A 1 125 ? -3.477 9.212 -2.012 1.00 98.19 125 GLY A O 1
ATOM 1009 N N . LEU A 1 126 ? -2.351 7.965 -3.490 1.00 98.56 126 LEU A N 1
ATOM 1010 C CA . LEU A 1 126 ? -2.181 9.076 -4.438 1.00 98.56 126 LEU A CA 1
ATOM 1011 C C . LEU A 1 126 ? -3.515 9.674 -4.893 1.00 98.56 126 LEU A C 1
ATOM 1013 O O . LEU A 1 126 ? -3.606 10.878 -5.122 1.00 98.56 126 LEU A O 1
ATOM 1017 N N . SER A 1 127 ? -4.540 8.839 -5.071 1.00 98.12 127 SER A N 1
ATOM 1018 C CA . SER A 1 127 ? -5.855 9.312 -5.495 1.00 98.12 127 SER A CA 1
ATOM 1019 C C . SER A 1 127 ? -6.599 10.046 -4.388 1.00 98.12 127 SER A C 1
ATOM 1021 O O . SER A 1 127 ? -7.384 10.932 -4.718 1.00 98.12 127 SER A O 1
ATOM 1023 N N . LEU A 1 128 ? -6.400 9.664 -3.125 1.00 98.12 128 LEU A N 1
ATOM 1024 C CA . LEU A 1 128 ? -6.971 10.360 -1.974 1.00 98.12 128 LEU A CA 1
ATOM 1025 C C . LEU A 1 128 ? -6.264 11.700 -1.754 1.00 98.12 128 LEU A C 1
ATOM 1027 O O . LEU A 1 128 ? -6.936 12.720 -1.612 1.00 98.12 128 LEU A O 1
ATOM 1031 N N . LEU A 1 129 ? -4.929 11.707 -1.823 1.00 98.62 129 LEU A N 1
ATOM 1032 C CA . LEU A 1 129 ? -4.111 12.905 -1.634 1.00 98.62 129 LEU A CA 1
ATOM 1033 C C . LEU A 1 129 ? -4.399 13.959 -2.708 1.00 98.62 129 LEU A C 1
ATOM 1035 O O . LEU A 1 129 ? -4.680 15.111 -2.400 1.00 98.62 129 LEU A O 1
ATOM 1039 N N . ASP A 1 130 ? -4.419 13.563 -3.985 1.00 98.44 130 ASP A N 1
ATOM 1040 C CA . ASP A 1 130 ? -4.734 14.472 -5.098 1.00 98.44 130 ASP A CA 1
ATOM 1041 C C . ASP A 1 130 ? -6.139 15.086 -5.005 1.00 98.44 130 ASP A C 1
ATOM 1043 O O . ASP A 1 130 ? -6.379 16.168 -5.540 1.00 98.44 130 ASP A O 1
ATOM 1047 N N . ALA A 1 131 ? -7.068 14.395 -4.344 1.00 97.25 131 ALA A N 1
ATOM 1048 C CA . ALA A 1 131 ? -8.429 14.868 -4.129 1.00 97.25 131 ALA A CA 1
ATOM 1049 C C . ALA A 1 131 ? -8.594 15.707 -2.852 1.00 97.25 131 ALA A C 1
ATOM 1051 O O . ALA A 1 131 ? -9.700 16.180 -2.596 1.00 97.25 131 ALA A O 1
ATOM 1052 N N . GLY A 1 132 ? -7.529 15.874 -2.058 1.00 96.94 132 GLY A N 1
ATOM 1053 C CA . GLY A 1 132 ? -7.576 16.551 -0.762 1.00 96.94 132 GLY A CA 1
ATOM 1054 C C . GLY A 1 132 ? -8.392 15.797 0.289 1.00 96.94 132 GLY A C 1
ATOM 1055 O O . GLY A 1 132 ? -8.918 16.420 1.205 1.00 96.94 132 GLY A O 1
ATOM 1056 N N . LEU A 1 133 ? -8.557 14.477 0.134 1.00 96.75 133 LEU A N 1
ATOM 1057 C CA . LEU A 1 133 ? -9.229 13.638 1.133 1.00 96.75 133 LEU A CA 1
ATOM 1058 C C . LEU A 1 133 ? -8.298 13.222 2.271 1.00 96.75 133 LEU A C 1
ATOM 1060 O O . LEU A 1 133 ? -8.789 12.852 3.329 1.00 96.75 133 LEU A O 1
ATOM 1064 N N . THR A 1 134 ? -6.986 13.267 2.040 1.00 97.94 134 THR A N 1
ATOM 1065 C CA . THR A 1 134 ? -5.959 13.068 3.061 1.00 97.94 134 THR A CA 1
ATOM 1066 C C . THR A 1 134 ? -4.951 14.206 3.000 1.00 97.94 134 THR A C 1
ATOM 1068 O O . THR A 1 134 ? -4.719 14.753 1.920 1.00 97.94 134 THR A O 1
ATOM 1071 N N . GLU A 1 135 ? -4.400 14.585 4.151 1.00 98.19 135 GLU A N 1
ATOM 1072 C CA . GLU A 1 135 ? -3.421 15.672 4.278 1.00 98.19 135 GLU A CA 1
ATOM 1073 C C . GLU A 1 135 ? -1.987 15.158 4.117 1.00 98.19 135 GLU A C 1
ATOM 1075 O O . GLU A 1 135 ? -1.117 15.879 3.628 1.00 98.19 135 GLU A O 1
ATOM 1080 N N . HIS A 1 136 ? -1.742 13.908 4.516 1.00 98.56 136 HIS A N 1
ATOM 1081 C CA . HIS A 1 136 ? -0.433 13.275 4.465 1.00 98.56 136 HIS A CA 1
ATOM 1082 C C . HIS A 1 136 ? -0.532 11.840 3.947 1.00 98.56 136 HIS A C 1
ATOM 1084 O O . HIS A 1 136 ? -1.391 11.069 4.367 1.00 98.56 136 HIS A O 1
ATOM 1090 N N . LEU A 1 137 ? 0.367 11.468 3.041 1.00 98.81 137 LEU A N 1
ATOM 1091 C CA . LEU A 1 137 ? 0.460 10.130 2.471 1.00 98.81 137 LEU A CA 1
ATOM 1092 C C . LEU A 1 137 ? 1.798 9.495 2.843 1.00 98.81 137 LEU A C 1
ATOM 1094 O O . LEU A 1 137 ? 2.849 9.999 2.456 1.00 98.81 137 LEU A O 1
ATOM 1098 N N . VAL A 1 138 ? 1.756 8.340 3.498 1.00 98.75 138 VAL A N 1
ATOM 1099 C CA . VAL A 1 138 ? 2.934 7.492 3.711 1.00 98.75 138 VAL A CA 1
ATOM 1100 C C . VAL A 1 138 ? 2.934 6.377 2.668 1.00 98.75 138 VAL A C 1
ATOM 1102 O O . VAL A 1 138 ? 1.958 5.641 2.528 1.00 98.75 138 VAL A O 1
ATOM 1105 N N . ILE A 1 139 ? 4.028 6.261 1.919 1.00 98.81 139 ILE A N 1
ATOM 1106 C CA . ILE A 1 139 ? 4.279 5.215 0.925 1.00 98.81 139 ILE A CA 1
ATOM 1107 C C . ILE A 1 139 ? 5.389 4.313 1.466 1.00 98.81 139 ILE A C 1
ATOM 1109 O O . ILE A 1 139 ? 6.560 4.690 1.413 1.00 98.81 139 ILE A O 1
ATOM 1113 N N . ASN A 1 140 ? 5.035 3.116 1.935 1.00 98.75 140 ASN A N 1
ATOM 1114 C CA . ASN A 1 140 ? 5.999 2.121 2.399 1.00 98.75 140 ASN A CA 1
ATOM 1115 C C . ASN A 1 140 ? 6.055 0.916 1.455 1.00 98.75 140 ASN A C 1
ATOM 1117 O O . ASN A 1 140 ? 5.021 0.392 1.045 1.00 98.75 140 ASN A O 1
ATOM 1121 N N . ASP A 1 141 ? 7.255 0.456 1.105 1.00 97.88 141 ASP A N 1
ATOM 1122 C CA . ASP A 1 141 ? 7.443 -0.823 0.412 1.00 97.88 141 ASP A CA 1
ATOM 1123 C C . ASP A 1 141 ? 8.859 -1.360 0.663 1.00 97.88 141 ASP A C 1
ATOM 1125 O O . ASP A 1 141 ? 9.837 -0.614 0.586 1.00 97.88 141 ASP A O 1
ATOM 1129 N N . THR A 1 142 ? 8.982 -2.657 0.944 1.00 96.81 142 THR A N 1
ATOM 1130 C CA . THR A 1 142 ? 10.274 -3.304 1.222 1.00 96.81 142 THR A CA 1
ATOM 1131 C C . THR A 1 142 ? 11.012 -3.746 -0.043 1.00 96.81 142 THR A C 1
ATOM 1133 O O . THR A 1 142 ? 12.183 -4.138 0.028 1.00 96.81 142 THR A O 1
ATOM 1136 N N . ASP A 1 143 ? 10.375 -3.705 -1.221 1.00 97.19 143 ASP A N 1
ATOM 1137 C CA . ASP A 1 143 ? 11.065 -3.941 -2.486 1.00 97.19 143 ASP A CA 1
ATOM 1138 C C . ASP A 1 143 ? 12.022 -2.770 -2.783 1.00 97.19 143 ASP A C 1
ATOM 1140 O O . ASP A 1 143 ? 11.575 -1.639 -3.004 1.00 97.19 143 ASP A O 1
ATOM 1144 N N . PRO A 1 144 ? 13.348 -3.010 -2.869 1.00 97.25 144 PRO A N 1
ATOM 1145 C CA . PRO A 1 144 ? 14.319 -1.933 -3.062 1.00 97.25 144 PRO A CA 1
ATOM 1146 C C . PRO A 1 144 ? 14.103 -1.137 -4.352 1.00 97.25 144 PRO A C 1
ATOM 1148 O O . PRO A 1 144 ? 14.450 0.041 -4.424 1.00 97.25 144 PRO A O 1
ATOM 1151 N N . GLY A 1 145 ? 13.551 -1.776 -5.386 1.00 98.06 145 GLY A N 1
ATOM 1152 C CA . GLY A 1 145 ? 13.237 -1.135 -6.652 1.00 98.06 145 GLY A CA 1
ATOM 1153 C C . GLY A 1 145 ? 12.015 -0.225 -6.554 1.00 98.06 145 GLY A C 1
ATOM 1154 O O . GLY A 1 145 ? 12.032 0.859 -7.142 1.00 98.06 145 GLY A O 1
ATOM 1155 N N . ILE A 1 146 ? 10.971 -0.646 -5.835 1.00 98.31 146 ILE A N 1
ATOM 1156 C CA . ILE A 1 146 ? 9.774 0.168 -5.580 1.00 98.31 146 ILE A CA 1
ATOM 1157 C C . ILE A 1 146 ? 10.110 1.347 -4.672 1.00 98.31 146 ILE A C 1
ATOM 1159 O O . ILE A 1 146 ? 9.783 2.482 -5.024 1.00 98.31 146 ILE A O 1
ATOM 1163 N N . TYR A 1 147 ? 10.838 1.107 -3.582 1.00 98.56 147 TYR A N 1
ATOM 1164 C CA . TYR A 1 147 ? 11.322 2.167 -2.702 1.00 98.56 147 TYR A CA 1
ATOM 1165 C C . TYR A 1 147 ? 12.152 3.206 -3.468 1.00 98.56 147 TYR A C 1
ATOM 1167 O O . TYR A 1 147 ? 11.819 4.391 -3.467 1.00 98.56 147 TYR A O 1
ATOM 1175 N N . ALA A 1 148 ? 13.184 2.773 -4.204 1.00 98.69 148 ALA A N 1
ATOM 1176 C CA . ALA A 1 148 ? 14.030 3.685 -4.974 1.00 98.69 148 ALA A CA 1
ATOM 1177 C C . ALA A 1 148 ? 13.232 4.472 -6.028 1.00 98.69 148 ALA A C 1
ATOM 1179 O O . ALA A 1 148 ? 13.488 5.657 -6.254 1.00 98.69 148 ALA A O 1
ATOM 1180 N N . PHE A 1 149 ? 12.239 3.833 -6.655 1.00 98.88 149 PHE A N 1
ATOM 1181 C CA . PHE A 1 149 ? 11.342 4.503 -7.588 1.00 98.88 149 PHE A CA 1
ATOM 1182 C C . PHE A 1 149 ? 10.555 5.631 -6.911 1.00 98.88 149 PHE A C 1
ATOM 1184 O O . PHE A 1 149 ? 10.547 6.748 -7.432 1.00 98.88 149 PHE A O 1
ATOM 1191 N N . TRP A 1 150 ? 9.931 5.377 -5.759 1.00 98.81 150 TRP A N 1
ATOM 1192 C CA . TRP A 1 150 ? 9.165 6.402 -5.049 1.00 98.81 150 TRP A CA 1
ATOM 1193 C C . TRP A 1 150 ? 10.050 7.511 -4.486 1.00 98.81 150 TRP A C 1
ATOM 1195 O O . TRP A 1 150 ? 9.704 8.676 -4.661 1.00 98.81 150 TRP A O 1
ATOM 1205 N N . VAL A 1 151 ? 11.229 7.189 -3.944 1.00 98.81 151 VAL A N 1
ATOM 1206 C CA . VAL A 1 151 ? 12.225 8.194 -3.531 1.00 98.81 151 VAL A CA 1
ATOM 1207 C C . VAL A 1 151 ? 12.594 9.110 -4.698 1.00 98.81 151 VAL A C 1
ATOM 1209 O O . VAL A 1 151 ? 12.583 10.332 -4.554 1.00 98.81 151 VAL A O 1
ATOM 1212 N N . SER A 1 152 ? 12.862 8.550 -5.884 1.00 98.69 152 SER A N 1
ATOM 1213 C CA . SER A 1 152 ? 13.170 9.360 -7.065 1.00 98.69 152 SER A CA 1
ATOM 1214 C C . SER A 1 152 ? 11.975 10.207 -7.505 1.00 98.69 152 SER A C 1
ATOM 1216 O O . SER A 1 152 ? 12.143 11.383 -7.797 1.00 98.69 152 SER A O 1
ATOM 1218 N N . VAL A 1 153 ? 10.757 9.663 -7.534 1.00 98.81 153 VAL A N 1
ATOM 1219 C CA . VAL A 1 153 ? 9.571 10.429 -7.956 1.00 98.81 153 VAL A CA 1
ATOM 1220 C C . VAL A 1 153 ? 9.244 11.567 -6.989 1.00 98.81 153 VAL A C 1
ATOM 1222 O O . VAL A 1 153 ? 8.906 12.658 -7.445 1.00 98.81 153 VAL A O 1
ATOM 1225 N N . VAL A 1 154 ? 9.316 11.312 -5.683 1.00 98.81 154 VAL A N 1
ATOM 1226 C CA . VAL A 1 154 ? 8.898 12.264 -4.650 1.00 98.81 154 VAL A CA 1
ATOM 1227 C C . VAL A 1 154 ? 9.996 13.291 -4.385 1.00 98.81 154 VAL A C 1
ATOM 1229 O O . VAL A 1 154 ? 9.715 14.485 -4.438 1.00 98.81 154 VAL A O 1
ATOM 1232 N N . TYR A 1 155 ? 11.244 12.866 -4.176 1.00 98.62 155 TYR A N 1
ATOM 1233 C CA . TYR A 1 155 ? 12.307 13.757 -3.696 1.00 98.62 155 TYR A CA 1
ATOM 1234 C C . TYR A 1 155 ? 13.282 14.225 -4.786 1.00 98.62 155 TYR A C 1
ATOM 1236 O O . TYR A 1 155 ? 13.761 15.357 -4.713 1.00 98.62 155 TYR A O 1
ATOM 1244 N N . HIS A 1 156 ? 13.576 13.396 -5.798 1.00 97.75 156 HIS A N 1
ATOM 1245 C CA . HIS A 1 156 ? 14.659 13.650 -6.770 1.00 97.75 156 HIS A CA 1
ATOM 1246 C C . HIS A 1 156 ? 14.304 13.238 -8.220 1.00 97.75 156 HIS A C 1
ATOM 1248 O O . HIS A 1 156 ? 14.911 12.310 -8.783 1.00 97.75 156 HIS A O 1
ATOM 1254 N N . PRO A 1 157 ? 13.299 13.870 -8.861 1.00 98.50 157 PRO A N 1
ATOM 1255 C CA . PRO A 1 157 ? 12.755 13.389 -10.133 1.00 98.50 157 PRO A CA 1
ATOM 1256 C C . PRO A 1 157 ? 13.631 13.720 -11.348 1.00 98.50 157 PRO A C 1
ATOM 1258 O O . PRO A 1 157 ? 13.392 13.199 -12.439 1.00 98.50 157 PRO A O 1
ATOM 1261 N N . GLU A 1 158 ? 14.632 14.590 -11.222 1.00 98.44 158 GLU A N 1
ATOM 1262 C CA . GLU A 1 158 ? 15.345 15.212 -12.343 1.00 98.44 158 GLU A CA 1
ATOM 1263 C C . GLU A 1 158 ? 16.053 14.179 -13.218 1.00 98.44 158 GLU A C 1
ATOM 1265 O O . GLU A 1 158 ? 15.949 14.214 -14.447 1.00 98.44 158 GLU A O 1
ATOM 1270 N N . LYS A 1 159 ? 16.758 13.228 -12.595 1.00 97.81 159 LYS A N 1
ATOM 1271 C CA . LYS A 1 159 ? 17.493 12.181 -13.316 1.00 97.81 159 LYS A CA 1
ATOM 1272 C C . LYS A 1 159 ? 16.543 11.219 -14.023 1.00 97.81 159 LYS A C 1
ATOM 1274 O O . LYS A 1 159 ? 16.780 10.876 -15.184 1.00 97.81 159 LYS A O 1
ATOM 1279 N N . LEU A 1 160 ? 15.445 10.845 -13.366 1.00 98.38 160 LEU A N 1
ATOM 1280 C CA . LEU A 1 160 ? 14.413 9.985 -13.940 1.00 98.38 160 LEU A CA 1
ATOM 1281 C C . LEU A 1 160 ? 13.712 10.665 -15.127 1.00 98.38 160 LEU A C 1
ATOM 1283 O O . LEU A 1 160 ? 13.559 10.065 -16.192 1.00 98.38 160 LEU A O 1
ATOM 1287 N N . LEU A 1 161 ? 13.354 11.944 -14.987 1.00 98.75 161 LEU A N 1
ATOM 1288 C CA . LEU A 1 161 ? 12.758 12.758 -16.050 1.00 98.75 161 LEU A CA 1
ATOM 1289 C C . LEU A 1 161 ? 13.721 12.975 -17.224 1.00 98.75 161 LEU A C 1
ATOM 1291 O O . LEU A 1 161 ? 13.290 12.952 -18.380 1.00 98.75 161 LEU A O 1
ATOM 1295 N N . LYS A 1 162 ? 15.020 13.148 -16.948 1.00 98.50 162 LYS A N 1
ATOM 1296 C CA . LYS A 1 162 ? 16.056 13.250 -17.981 1.00 98.50 162 LYS A CA 1
ATOM 1297 C C . LYS A 1 162 ? 16.158 11.957 -18.788 1.00 98.50 162 LYS A C 1
ATOM 1299 O O . LYS A 1 162 ? 16.145 12.031 -20.014 1.00 98.50 162 LYS A O 1
ATOM 1304 N N . ARG A 1 163 ? 16.197 10.787 -18.132 1.00 98.00 163 ARG A N 1
ATOM 1305 C CA . ARG A 1 163 ? 16.193 9.482 -18.825 1.00 98.00 163 ARG A CA 1
ATOM 1306 C C . ARG A 1 163 ? 14.917 9.294 -19.655 1.00 98.00 163 ARG A C 1
ATOM 1308 O O . ARG A 1 163 ? 15.008 8.938 -20.821 1.00 98.00 163 ARG A O 1
ATOM 1315 N N . LEU A 1 164 ? 13.747 9.654 -19.116 1.00 98.19 164 LEU A N 1
ATOM 1316 C CA . LEU A 1 164 ? 12.466 9.625 -19.842 1.00 98.19 164 LEU A CA 1
ATOM 1317 C C . LEU A 1 164 ? 12.377 10.582 -21.040 1.00 98.19 164 LEU A C 1
ATOM 1319 O O . LEU A 1 164 ? 11.476 10.429 -21.858 1.00 98.19 164 LEU A O 1
ATOM 1323 N N . SER A 1 165 ? 13.233 11.599 -21.114 1.00 98.06 165 SER A N 1
ATOM 1324 C CA . SER A 1 165 ? 13.297 12.519 -22.258 1.00 98.06 165 SER A CA 1
ATOM 1325 C C . SER A 1 165 ? 14.287 12.048 -23.329 1.00 98.06 165 SER A C 1
ATOM 1327 O O . SER A 1 165 ? 14.405 12.684 -24.374 1.00 98.06 165 SER A O 1
ATOM 1329 N N . GLY A 1 166 ? 15.029 10.974 -23.046 1.00 97.12 166 GLY A N 1
ATOM 1330 C CA . GLY A 1 166 ? 15.970 10.348 -23.960 1.00 97.12 166 GLY A CA 1
ATOM 1331 C C . GLY A 1 166 ? 15.313 9.315 -24.883 1.00 97.12 166 GLY A C 1
ATOM 1332 O O . GLY A 1 166 ? 14.093 9.310 -25.053 1.00 97.12 166 GLY A O 1
ATOM 1333 N N . PRO A 1 167 ? 16.129 8.441 -25.496 1.00 97.19 167 PRO A N 1
ATOM 1334 C CA . PRO A 1 167 ? 15.644 7.348 -26.331 1.00 97.19 167 PRO A CA 1
ATOM 1335 C C . PRO A 1 167 ? 14.727 6.387 -25.566 1.00 97.19 167 PRO A C 1
ATOM 1337 O O . PRO A 1 167 ? 14.933 6.130 -24.380 1.00 97.19 167 PRO A O 1
ATOM 1340 N N . ASP A 1 168 ? 13.751 5.812 -26.269 1.00 97.88 168 ASP A N 1
ATOM 1341 C CA . ASP A 1 168 ? 12.902 4.767 -25.700 1.00 97.88 168 ASP A CA 1
ATOM 1342 C C . ASP A 1 168 ? 13.714 3.499 -25.376 1.00 97.88 168 ASP A C 1
ATOM 1344 O O . ASP A 1 168 ? 14.610 3.119 -26.144 1.00 97.88 168 ASP A O 1
ATOM 1348 N N . PRO A 1 169 ? 13.383 2.798 -24.276 1.00 97.50 169 PRO A N 1
ATOM 1349 C CA . PRO A 1 169 ? 14.104 1.605 -23.872 1.00 97.50 169 PRO A CA 1
ATOM 1350 C C . PRO A 1 169 ? 13.862 0.450 -24.841 1.00 97.50 169 PRO A C 1
ATOM 1352 O O . PRO A 1 169 ? 12.764 0.240 -25.359 1.00 97.50 169 PRO A O 1
ATOM 1355 N N . ASN A 1 170 ? 14.889 -0.366 -25.050 1.00 96.62 170 ASN A N 1
ATOM 1356 C CA . ASN A 1 170 ? 14.816 -1.531 -25.929 1.00 96.62 170 ASN A CA 1
ATOM 1357 C C . ASN A 1 170 ? 14.882 -2.854 -25.141 1.00 96.62 170 ASN A C 1
ATOM 1359 O O . ASN A 1 170 ? 14.968 -2.889 -23.914 1.00 96.62 170 ASN A O 1
ATOM 1363 N N . ARG A 1 171 ? 14.840 -3.990 -25.853 1.00 95.62 171 ARG A N 1
ATOM 1364 C CA . ARG A 1 171 ? 14.868 -5.326 -25.225 1.00 95.62 171 ARG A CA 1
ATOM 1365 C C . ARG A 1 171 ? 16.167 -5.615 -24.469 1.00 95.62 171 ARG A C 1
ATOM 1367 O O . ARG A 1 171 ? 16.125 -6.401 -23.527 1.00 95.62 171 ARG A O 1
ATOM 1374 N N . ALA A 1 172 ? 17.301 -5.063 -24.900 1.00 96.31 172 ALA A N 1
ATOM 1375 C CA . ALA A 1 172 ? 18.575 -5.258 -24.215 1.00 96.31 172 ALA A CA 1
ATOM 1376 C C . ALA A 1 172 ? 18.589 -4.486 -22.891 1.00 96.31 172 ALA A C 1
ATOM 1378 O O . ALA A 1 172 ? 18.917 -5.063 -21.857 1.00 96.31 172 ALA A O 1
ATOM 1379 N N . GLU A 1 173 ? 18.124 -3.236 -22.910 1.00 97.75 173 GLU A N 1
ATOM 1380 C CA . GLU A 1 173 ? 17.975 -2.429 -21.699 1.00 97.75 173 GLU A CA 1
ATOM 1381 C C . GLU A 1 173 ? 16.976 -3.048 -20.719 1.00 97.75 173 GLU A C 1
ATOM 1383 O O . GLU A 1 173 ? 17.287 -3.162 -19.539 1.00 97.75 173 GLU A O 1
ATOM 1388 N N . PHE A 1 174 ? 15.832 -3.551 -21.195 1.00 97.94 174 PHE A N 1
ATOM 1389 C CA . PHE A 1 174 ? 14.889 -4.289 -20.350 1.00 97.94 174 PHE A CA 1
ATOM 1390 C C . PHE A 1 174 ? 15.560 -5.466 -19.626 1.00 97.94 174 PHE A C 1
ATOM 1392 O O . PHE A 1 174 ? 15.405 -5.601 -18.418 1.00 97.94 174 PHE A O 1
ATOM 1399 N N . ARG A 1 175 ? 16.349 -6.294 -20.329 1.00 97.12 175 ARG A N 1
ATOM 1400 C CA . ARG A 1 175 ? 17.068 -7.422 -19.703 1.00 97.12 175 ARG A CA 1
ATOM 1401 C C . ARG A 1 175 ? 18.109 -6.952 -18.689 1.00 97.12 175 ARG A C 1
ATOM 1403 O O . ARG A 1 175 ? 18.222 -7.554 -17.629 1.00 97.12 175 ARG A O 1
ATOM 1410 N N . SER A 1 176 ? 18.846 -5.887 -19.001 1.00 98.06 176 SER A N 1
ATOM 1411 C CA . SER A 1 176 ? 19.814 -5.299 -18.070 1.00 98.06 176 SER A CA 1
ATOM 1412 C C . SER A 1 176 ? 19.118 -4.767 -16.812 1.00 98.06 176 SER A C 1
ATOM 1414 O O . SER A 1 176 ? 19.544 -5.071 -15.703 1.00 98.06 176 SER A O 1
ATOM 1416 N N . CYS A 1 177 ? 17.981 -4.085 -16.965 1.00 98.50 177 CYS A N 1
ATOM 1417 C CA . CYS A 1 177 ? 17.149 -3.640 -15.850 1.00 98.50 177 CYS A CA 1
ATOM 1418 C C . CYS A 1 177 ? 16.627 -4.818 -15.013 1.00 98.50 177 CYS A C 1
ATOM 1420 O O . CYS A 1 177 ? 16.576 -4.717 -13.791 1.00 98.50 177 CYS A O 1
ATOM 1422 N N . GLN A 1 178 ? 16.272 -5.951 -15.630 1.00 97.94 178 GLN A N 1
ATOM 1423 C CA . GLN A 1 178 ? 15.882 -7.146 -14.873 1.00 97.94 178 GLN A CA 1
ATOM 1424 C C . GLN A 1 178 ? 17.033 -7.663 -14.009 1.00 97.94 178 GLN A C 1
ATOM 1426 O O . GLN A 1 178 ? 16.817 -7.903 -12.828 1.00 97.94 178 GLN A O 1
ATOM 1431 N N . GLN A 1 179 ? 18.250 -7.736 -14.553 1.00 97.81 179 GLN A N 1
ATOM 1432 C CA . GLN A 1 179 ? 19.439 -8.156 -13.801 1.00 97.81 179 GLN A CA 1
ATOM 1433 C C . GLN A 1 179 ? 19.742 -7.221 -12.622 1.00 97.81 179 GLN A C 1
ATOM 1435 O O . GLN A 1 179 ? 20.071 -7.696 -11.537 1.00 97.81 179 GLN A O 1
ATOM 1440 N N . ILE A 1 180 ? 19.574 -5.907 -12.814 1.00 98.38 180 ILE A N 1
ATOM 1441 C CA . ILE A 1 180 ? 19.689 -4.907 -11.741 1.00 98.38 180 ILE A CA 1
ATOM 1442 C C . ILE A 1 180 ? 18.695 -5.220 -10.613 1.00 98.38 180 ILE A C 1
ATOM 1444 O O . ILE A 1 180 ? 19.080 -5.266 -9.451 1.00 98.38 180 ILE A O 1
ATOM 1448 N N . LEU A 1 181 ? 17.428 -5.485 -10.942 1.00 97.94 181 LEU A N 1
ATOM 1449 C CA . LEU A 1 181 ? 16.399 -5.779 -9.938 1.00 97.94 181 LEU A CA 1
ATOM 1450 C C . LEU A 1 181 ? 16.507 -7.187 -9.330 1.00 97.94 181 LEU A C 1
ATOM 1452 O O . LEU A 1 181 ? 15.984 -7.421 -8.242 1.00 97.94 181 LEU A O 1
ATOM 1456 N N . ASP A 1 182 ? 17.133 -8.139 -10.023 1.00 96.50 182 ASP A N 1
ATOM 1457 C CA . ASP A 1 182 ? 17.412 -9.482 -9.500 1.00 96.50 182 ASP A CA 1
ATOM 1458 C C . ASP A 1 182 ? 18.561 -9.447 -8.477 1.00 96.50 182 ASP A C 1
ATOM 1460 O O . ASP A 1 182 ? 18.602 -10.262 -7.561 1.00 96.50 182 ASP A O 1
ATOM 1464 N N . SER A 1 183 ? 19.497 -8.501 -8.620 1.00 96.19 183 SER A N 1
ATOM 1465 C CA . SER A 1 183 ? 20.644 -8.299 -7.724 1.00 96.19 183 SER A CA 1
ATOM 1466 C C . SER A 1 183 ? 20.806 -6.817 -7.358 1.00 96.19 183 SER A C 1
ATOM 1468 O O . SER A 1 183 ? 21.772 -6.186 -7.786 1.00 96.19 183 SER A O 1
ATOM 1470 N N . PRO A 1 184 ? 19.891 -6.238 -6.555 1.00 95.75 184 PRO A N 1
ATOM 1471 C CA . PRO A 1 184 ? 19.841 -4.788 -6.334 1.00 95.75 184 PRO A CA 1
ATOM 1472 C C . PRO A 1 184 ? 21.031 -4.243 -5.532 1.00 95.75 184 PRO A C 1
ATOM 1474 O O . PRO A 1 184 ? 21.330 -3.050 -5.581 1.00 95.75 184 PRO A O 1
ATOM 1477 N N . LYS A 1 185 ? 21.737 -5.104 -4.789 1.00 95.50 185 LYS A N 1
ATOM 1478 C CA . LYS A 1 185 ? 22.886 -4.710 -3.971 1.00 95.50 185 LYS A CA 1
ATOM 1479 C C . LYS A 1 185 ? 24.021 -4.177 -4.854 1.00 95.50 185 LYS A C 1
ATOM 1481 O O . LYS A 1 185 ? 24.504 -4.880 -5.734 1.00 95.50 185 LYS A O 1
ATOM 1486 N N . GLY A 1 186 ? 24.483 -2.962 -4.558 1.00 94.25 186 GLY A N 1
ATOM 1487 C CA . GLY A 1 186 ? 25.594 -2.311 -5.265 1.00 94.25 186 GLY A CA 1
ATOM 1488 C C . GLY A 1 186 ? 25.176 -1.389 -6.414 1.00 94.25 186 GLY A C 1
ATOM 1489 O O . GLY A 1 186 ? 26.035 -0.706 -6.966 1.00 94.25 186 GLY A O 1
ATOM 1490 N N . TRP A 1 187 ? 23.883 -1.318 -6.742 1.00 97.88 187 TRP A N 1
ATOM 1491 C CA . TRP A 1 187 ? 23.347 -0.344 -7.693 1.00 97.88 187 TRP A CA 1
ATOM 1492 C C . TRP A 1 187 ? 22.903 0.942 -6.998 1.00 97.88 187 TRP A C 1
ATOM 1494 O O . TRP A 1 187 ? 22.516 0.935 -5.828 1.00 97.88 187 TRP A O 1
ATOM 1504 N N . SER A 1 188 ? 22.962 2.059 -7.725 1.00 97.94 188 SER A N 1
ATOM 1505 C CA . SER A 1 188 ? 22.482 3.345 -7.217 1.00 97.94 188 SER A CA 1
ATOM 1506 C C . SER A 1 188 ? 20.949 3.379 -7.140 1.00 97.94 188 SER A C 1
ATOM 1508 O O . SER A 1 188 ? 20.266 2.672 -7.885 1.00 97.94 188 SER A O 1
ATOM 1510 N N . GLN A 1 189 ? 20.389 4.246 -6.288 1.00 96.94 189 GLN A N 1
ATOM 1511 C CA . GLN A 1 189 ? 18.934 4.456 -6.245 1.00 96.94 189 GLN A CA 1
ATOM 1512 C C . GLN A 1 189 ? 18.378 4.929 -7.597 1.00 96.94 189 GLN A C 1
ATOM 1514 O O . GLN A 1 189 ? 17.305 4.490 -8.000 1.00 96.94 189 GLN A O 1
ATOM 1519 N N . ASP A 1 190 ? 19.122 5.754 -8.339 1.00 98.12 190 ASP A N 1
ATOM 1520 C CA . ASP A 1 190 ? 18.711 6.208 -9.673 1.00 98.12 190 ASP A CA 1
ATOM 1521 C C . ASP A 1 190 ? 18.597 5.042 -10.670 1.00 98.12 190 ASP A C 1
ATOM 1523 O O . ASP A 1 190 ? 17.681 5.006 -11.497 1.00 98.12 190 ASP A O 1
ATOM 1527 N N . ASP A 1 191 ? 19.526 4.082 -10.600 1.00 98.50 191 ASP A N 1
ATOM 1528 C CA . ASP A 1 191 ? 19.515 2.900 -11.466 1.00 98.50 191 ASP A CA 1
ATOM 1529 C C . ASP A 1 191 ? 18.384 1.947 -11.097 1.00 98.50 191 ASP A C 1
ATOM 1531 O O . ASP A 1 191 ? 17.701 1.452 -11.992 1.00 98.50 191 ASP A O 1
ATOM 1535 N N . LEU A 1 192 ? 18.134 1.748 -9.800 1.00 98.69 192 LEU A N 1
ATOM 1536 C CA . LEU A 1 192 ? 16.999 0.964 -9.314 1.00 98.69 192 LEU A CA 1
ATOM 1537 C C . LEU A 1 192 ? 15.666 1.597 -9.734 1.00 98.69 192 LEU A C 1
ATOM 1539 O O . LEU A 1 192 ? 14.821 0.907 -10.298 1.00 98.69 192 LEU A O 1
ATOM 1543 N N . ALA A 1 193 ? 15.496 2.910 -9.554 1.00 98.69 193 ALA A N 1
ATOM 1544 C CA . ALA A 1 193 ? 14.292 3.634 -9.958 1.00 98.69 193 ALA A CA 1
ATOM 1545 C C . ALA A 1 193 ? 14.020 3.506 -11.466 1.00 98.69 193 ALA A C 1
ATOM 1547 O O . ALA A 1 193 ? 12.894 3.217 -11.890 1.00 98.69 193 ALA A O 1
ATOM 1548 N N . TRP A 1 194 ? 15.060 3.683 -12.289 1.00 98.75 194 TRP A N 1
ATOM 1549 C CA . TRP A 1 194 ? 14.960 3.510 -13.736 1.00 98.75 194 TRP A CA 1
ATOM 1550 C C . TRP A 1 194 ? 14.625 2.067 -14.114 1.00 98.75 194 TRP A C 1
ATOM 1552 O O . TRP A 1 194 ? 13.689 1.836 -14.884 1.00 98.75 194 TRP A O 1
ATOM 1562 N N . ALA A 1 195 ? 15.339 1.098 -13.536 1.00 98.75 195 ALA A N 1
ATOM 1563 C CA . ALA A 1 195 ? 15.128 -0.316 -13.800 1.00 98.75 195 ALA A CA 1
ATOM 1564 C C . ALA A 1 195 ? 13.706 -0.752 -13.430 1.00 98.75 195 ALA A C 1
ATOM 1566 O O . ALA A 1 195 ? 13.053 -1.440 -14.217 1.00 98.75 195 ALA A O 1
ATOM 1567 N N . THR A 1 196 ? 13.185 -0.292 -12.290 1.00 98.69 196 THR A N 1
ATOM 1568 C CA . THR A 1 196 ? 11.798 -0.509 -11.867 1.00 98.69 196 THR A CA 1
ATOM 1569 C C . THR A 1 196 ? 10.815 0.018 -12.899 1.00 98.69 196 THR A C 1
ATOM 1571 O O . THR A 1 196 ? 9.930 -0.724 -13.332 1.00 98.69 196 THR A O 1
ATOM 1574 N N . LEU A 1 197 ? 10.974 1.267 -13.350 1.00 98.75 197 LEU A N 1
ATOM 1575 C CA . LEU A 1 197 ? 10.063 1.867 -14.322 1.00 98.75 197 LEU A CA 1
ATOM 1576 C C . LEU A 1 197 ? 10.096 1.132 -15.670 1.00 98.75 197 LEU A C 1
ATOM 1578 O O . LEU A 1 197 ? 9.036 0.819 -16.222 1.00 98.75 197 LEU A O 1
ATOM 1582 N N . VAL A 1 198 ? 11.288 0.822 -16.187 1.00 98.69 198 VAL A N 1
ATOM 1583 C CA . VAL A 1 198 ? 11.470 0.091 -17.450 1.00 98.69 198 VAL A CA 1
ATOM 1584 C C . VAL A 1 198 ? 10.860 -1.305 -17.350 1.00 98.69 198 VAL A C 1
ATOM 1586 O O . VAL A 1 198 ? 10.000 -1.658 -18.161 1.00 98.69 198 VAL A O 1
ATOM 1589 N N . CYS A 1 199 ? 11.228 -2.082 -16.329 1.00 98.50 199 CYS A N 1
ATOM 1590 C CA . CYS A 1 199 ? 10.715 -3.436 -16.132 1.00 98.50 199 CYS A CA 1
ATOM 1591 C C . CYS A 1 199 ? 9.196 -3.452 -15.934 1.00 98.50 199 CYS A C 1
ATOM 1593 O O . CYS A 1 199 ? 8.507 -4.308 -16.486 1.00 98.50 199 CYS A O 1
ATOM 1595 N N . ASN A 1 200 ? 8.647 -2.481 -15.204 1.00 98.06 200 ASN A N 1
ATOM 1596 C CA . ASN A 1 200 ? 7.208 -2.354 -15.005 1.00 98.06 200 ASN A CA 1
ATOM 1597 C C . ASN A 1 200 ? 6.469 -2.016 -16.309 1.00 98.06 200 ASN A C 1
ATOM 1599 O O . ASN A 1 200 ? 5.403 -2.561 -16.594 1.00 98.06 200 ASN A O 1
ATOM 1603 N N . ARG A 1 201 ? 7.005 -1.109 -17.128 1.00 97.94 201 ARG A N 1
ATOM 1604 C CA . ARG A 1 201 ? 6.304 -0.656 -18.334 1.00 97.94 201 ARG A CA 1
ATOM 1605 C C . ARG A 1 201 ? 6.448 -1.594 -19.516 1.00 97.94 201 ARG A C 1
ATOM 1607 O O . ARG A 1 201 ? 5.495 -1.710 -20.287 1.00 97.94 201 ARG A O 1
ATOM 1614 N N . LEU A 1 202 ? 7.577 -2.282 -19.632 1.00 97.69 202 LEU A N 1
ATOM 1615 C CA . LEU A 1 202 ? 7.842 -3.226 -20.715 1.00 97.69 202 LEU A CA 1
ATOM 1616 C C . LEU A 1 202 ? 7.515 -4.675 -20.321 1.00 97.69 202 LEU A C 1
ATOM 1618 O O . LEU A 1 202 ? 7.422 -5.525 -21.202 1.00 97.69 202 LEU A O 1
ATOM 1622 N N . GLY A 1 203 ? 7.304 -4.974 -19.037 1.00 96.50 203 GLY A N 1
ATOM 1623 C CA . GLY A 1 203 ? 6.946 -6.303 -18.540 1.00 96.50 203 GLY A CA 1
ATOM 1624 C C . GLY A 1 203 ? 5.471 -6.661 -18.742 1.00 96.50 203 GLY A C 1
ATOM 1625 O O . GLY A 1 203 ? 4.562 -5.822 -18.654 1.00 96.50 203 GLY A O 1
ATOM 1626 N N . TYR A 1 204 ? 5.200 -7.944 -18.993 1.00 93.31 204 TYR A N 1
ATOM 1627 C CA . TYR A 1 204 ? 3.833 -8.449 -19.085 1.00 93.31 204 TYR A CA 1
ATOM 1628 C C . TYR A 1 204 ? 3.056 -8.158 -17.792 1.00 93.31 204 TYR A C 1
ATOM 1630 O O . TYR A 1 204 ? 3.532 -8.386 -16.684 1.00 93.31 204 TYR A O 1
ATOM 1638 N N . SER A 1 205 ? 1.846 -7.610 -17.940 1.00 90.25 205 SER A N 1
ATOM 1639 C CA . SER A 1 205 ? 0.970 -7.200 -16.823 1.00 90.25 205 SER A CA 1
ATOM 1640 C C . SER A 1 205 ? 1.566 -6.220 -15.798 1.00 90.25 205 SER A C 1
ATOM 1642 O O . SER A 1 205 ? 0.891 -5.923 -14.820 1.00 90.25 205 SER A O 1
ATOM 1644 N N . GLY A 1 206 ? 2.739 -5.632 -16.054 1.00 93.19 206 GLY A N 1
ATOM 1645 C CA . GLY A 1 206 ? 3.409 -4.760 -15.085 1.00 93.19 206 GLY A CA 1
ATOM 1646 C C . GLY A 1 206 ? 4.270 -5.490 -14.052 1.00 93.19 206 GLY A C 1
ATOM 1647 O O . GLY A 1 206 ? 4.808 -4.862 -13.147 1.00 93.19 206 GLY A O 1
ATOM 1648 N N . ILE A 1 207 ? 4.418 -6.810 -14.188 1.00 95.94 207 ILE A N 1
ATOM 1649 C CA . ILE A 1 207 ? 5.254 -7.635 -13.314 1.00 95.94 207 ILE A CA 1
ATOM 1650 C C . ILE A 1 207 ? 6.721 -7.429 -13.721 1.00 95.94 207 ILE A C 1
ATOM 1652 O O . ILE A 1 207 ? 7.105 -7.761 -14.844 1.00 95.94 207 ILE A O 1
ATOM 1656 N N . THR A 1 208 ? 7.554 -6.907 -12.819 1.00 95.81 208 THR A N 1
ATOM 1657 C CA . THR A 1 208 ? 8.951 -6.516 -13.120 1.00 95.81 208 THR A CA 1
ATOM 1658 C C . THR A 1 208 ? 9.877 -7.702 -13.409 1.00 95.81 208 THR A C 1
ATOM 1660 O O . THR A 1 208 ? 10.922 -7.543 -14.039 1.00 95.81 208 THR A O 1
ATOM 1663 N N . LYS A 1 209 ? 9.494 -8.908 -12.983 1.00 94.19 209 LYS A N 1
ATOM 1664 C CA . LYS A 1 209 ? 10.200 -10.168 -13.269 1.00 94.19 209 LYS A CA 1
ATOM 1665 C C . LYS A 1 209 ? 9.598 -10.981 -14.421 1.00 94.19 209 LYS A C 1
ATOM 1667 O O . LYS A 1 209 ? 10.111 -12.042 -14.762 1.00 94.19 209 LYS A O 1
ATOM 1672 N N . ALA A 1 210 ? 8.501 -10.520 -15.024 1.00 94.12 210 ALA A N 1
ATOM 1673 C CA . ALA A 1 210 ? 7.865 -11.245 -16.118 1.00 94.12 210 ALA A CA 1
ATOM 1674 C C . ALA A 1 210 ? 8.626 -11.077 -17.439 1.00 94.12 210 ALA A C 1
ATOM 1676 O O . ALA A 1 210 ? 9.522 -10.248 -17.589 1.00 94.12 210 ALA A O 1
ATOM 1677 N N . CYS A 1 211 ? 8.223 -11.858 -18.441 1.00 94.12 211 CYS A N 1
ATOM 1678 C CA . CYS A 1 211 ? 8.687 -11.658 -19.807 1.00 94.12 211 CYS A CA 1
ATOM 1679 C C . CYS A 1 211 ? 8.296 -10.270 -20.333 1.00 94.12 211 CYS A C 1
ATOM 1681 O O . CYS A 1 211 ? 7.237 -9.731 -19.996 1.00 94.12 211 CYS A O 1
ATOM 1683 N N . ALA A 1 212 ? 9.118 -9.748 -21.241 1.00 96.00 212 ALA A N 1
ATOM 1684 C CA . ALA A 1 212 ? 8.807 -8.548 -22.000 1.00 96.00 212 ALA A CA 1
ATOM 1685 C C . ALA A 1 212 ? 7.477 -8.679 -22.768 1.00 96.00 212 ALA A C 1
ATOM 1687 O O . ALA A 1 212 ? 7.100 -9.757 -23.246 1.00 96.00 212 ALA A O 1
ATOM 1688 N N . MET A 1 213 ? 6.793 -7.555 -22.952 1.00 94.56 213 MET A N 1
ATOM 1689 C CA . MET A 1 213 ? 5.653 -7.426 -23.849 1.00 94.56 213 MET A CA 1
ATOM 1690 C C . MET A 1 213 ? 6.047 -7.854 -25.277 1.00 94.56 213 MET A C 1
ATOM 1692 O O . MET A 1 213 ? 7.151 -7.593 -25.767 1.00 94.56 213 MET A O 1
ATOM 1696 N N . GLY A 1 214 ? 5.155 -8.603 -25.931 1.00 91.62 214 GLY A N 1
ATOM 1697 C CA . GLY A 1 214 ? 5.460 -9.287 -27.195 1.00 91.62 214 GLY A CA 1
ATOM 1698 C C . GLY A 1 214 ? 6.322 -10.554 -27.048 1.00 91.62 214 GLY A C 1
ATOM 1699 O O . GLY A 1 214 ? 6.721 -11.139 -28.047 1.00 91.62 214 GLY A O 1
ATOM 1700 N N . GLY A 1 215 ? 6.621 -11.015 -25.828 1.00 91.12 215 GLY A N 1
ATOM 1701 C CA . GLY A 1 215 ? 7.409 -12.231 -25.605 1.00 91.12 215 GLY A CA 1
ATOM 1702 C C . GLY A 1 215 ? 8.887 -12.059 -25.966 1.00 91.12 215 GLY A C 1
ATOM 1703 O O . GLY A 1 215 ? 9.421 -10.953 -25.900 1.00 91.12 215 GLY A O 1
ATOM 1704 N N . LYS A 1 216 ? 9.568 -13.156 -26.328 1.00 85.81 216 LYS A N 1
ATOM 1705 C CA . LYS A 1 216 ? 11.015 -13.152 -26.627 1.00 85.81 216 LYS A CA 1
ATOM 1706 C C . LYS A 1 216 ? 11.357 -12.446 -27.948 1.00 85.81 216 LYS A C 1
ATOM 1708 O O . LYS A 1 216 ? 12.399 -11.801 -28.026 1.00 85.81 216 LYS A O 1
ATOM 1713 N N . THR A 1 217 ? 10.485 -12.560 -28.949 1.00 88.88 217 THR A N 1
ATOM 1714 C CA . THR A 1 217 ? 10.741 -12.172 -30.350 1.00 88.88 217 THR A CA 1
ATOM 1715 C C . THR A 1 217 ? 9.774 -11.118 -30.892 1.00 88.88 217 THR A C 1
ATOM 1717 O O . THR A 1 217 ? 9.808 -10.822 -32.081 1.00 88.88 217 THR A O 1
ATOM 1720 N N . GLY A 1 218 ? 8.907 -10.548 -30.051 1.00 91.38 218 GLY A N 1
ATOM 1721 C CA . GLY A 1 218 ? 7.942 -9.539 -30.487 1.00 91.38 218 GLY A CA 1
ATOM 1722 C C . GLY A 1 218 ? 8.586 -8.257 -31.016 1.00 91.38 218 GLY A C 1
ATOM 1723 O O . GLY A 1 218 ? 9.745 -7.943 -30.719 1.00 91.38 218 GLY A O 1
ATOM 1724 N N . THR A 1 219 ? 7.802 -7.468 -31.743 1.00 95.88 219 THR A N 1
ATOM 1725 C CA . THR A 1 219 ? 8.275 -6.228 -32.374 1.00 95.88 219 THR A CA 1
ATOM 1726 C C . THR A 1 219 ? 8.584 -5.128 -31.339 1.00 95.88 219 THR A C 1
ATOM 1728 O O . THR A 1 219 ? 8.156 -5.235 -30.178 1.00 95.88 219 THR A O 1
ATOM 1731 N N . PRO A 1 220 ? 9.329 -4.069 -31.714 1.00 94.94 220 PRO A N 1
ATOM 1732 C CA . PRO A 1 220 ? 9.517 -2.889 -30.867 1.00 94.94 220 PRO A CA 1
ATOM 1733 C C . PRO A 1 220 ? 8.197 -2.234 -30.432 1.00 94.94 220 PRO A C 1
ATOM 1735 O O . PRO A 1 220 ? 8.047 -1.865 -29.270 1.00 94.94 220 PRO A O 1
ATOM 1738 N N . GLU A 1 221 ? 7.195 -2.172 -31.311 1.00 96.44 221 GLU A N 1
ATOM 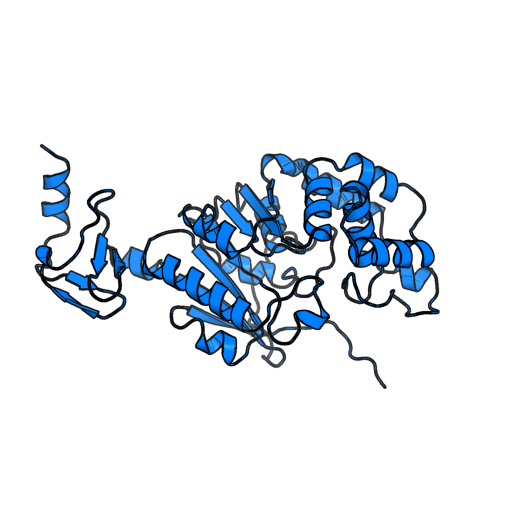1739 C CA . GLU A 1 221 ? 5.883 -1.582 -31.010 1.00 96.44 221 GLU A CA 1
ATOM 1740 C C . GLU A 1 221 ? 5.139 -2.393 -29.944 1.00 96.44 221 GLU A C 1
ATOM 1742 O O . GLU A 1 221 ? 4.512 -1.835 -29.042 1.00 96.44 221 GLU A O 1
ATOM 1747 N N . GLN A 1 222 ? 5.232 -3.726 -29.998 1.00 96.19 222 GLN A N 1
ATOM 1748 C CA . GLN A 1 222 ? 4.646 -4.590 -28.973 1.00 96.19 222 GLN A CA 1
ATOM 1749 C C . GLN A 1 222 ? 5.320 -4.381 -27.614 1.00 96.19 222 GLN A C 1
ATOM 1751 O O . GLN A 1 222 ? 4.621 -4.295 -26.599 1.00 96.19 222 GLN A O 1
ATOM 1756 N N . LEU A 1 223 ? 6.652 -4.268 -27.593 1.00 97.00 223 LEU A N 1
ATOM 1757 C CA . LEU A 1 223 ? 7.430 -3.993 -26.383 1.00 97.00 223 LEU A CA 1
ATOM 1758 C C . LEU A 1 223 ? 7.015 -2.660 -25.743 1.00 97.00 223 LEU A C 1
ATOM 1760 O O . LEU A 1 223 ? 6.733 -2.606 -24.547 1.00 97.00 223 LEU A O 1
ATOM 1764 N N . LEU A 1 224 ? 6.932 -1.610 -26.561 1.00 97.44 224 LEU A N 1
ATOM 1765 C CA . LEU A 1 224 ? 6.654 -0.236 -26.142 1.00 97.44 224 LEU A CA 1
ATOM 1766 C C . LEU A 1 224 ? 5.159 0.090 -26.040 1.00 97.44 224 LEU A C 1
ATOM 1768 O O . LEU A 1 224 ? 4.799 1.204 -25.677 1.00 97.44 224 LEU A O 1
ATOM 1772 N N . SER A 1 225 ? 4.265 -0.876 -26.264 1.00 96.50 225 SER A N 1
ATOM 1773 C CA . SER A 1 225 ? 2.801 -0.681 -26.249 1.00 96.50 225 SER A CA 1
ATOM 1774 C C . SER A 1 225 ? 2.229 -0.057 -24.965 1.00 96.50 225 SER A C 1
ATOM 1776 O O . SER A 1 225 ? 1.083 0.396 -24.937 1.00 96.50 225 SER A O 1
ATOM 1778 N N . ARG A 1 226 ? 3.002 -0.046 -23.873 1.00 95.31 226 ARG A N 1
ATOM 1779 C CA . ARG A 1 226 ? 2.648 0.558 -22.576 1.00 95.31 226 ARG A CA 1
ATOM 1780 C C . ARG A 1 226 ? 3.634 1.629 -22.110 1.00 95.31 226 ARG A C 1
ATOM 1782 O O . ARG A 1 226 ? 3.480 2.144 -20.994 1.00 95.31 226 ARG A O 1
ATOM 1789 N N . TRP A 1 227 ? 4.609 1.952 -22.951 1.00 97.62 227 TRP A N 1
ATOM 1790 C CA . TRP A 1 227 ? 5.559 3.027 -22.757 1.00 97.62 227 TRP A CA 1
ATOM 1791 C C . TRP A 1 227 ? 4.998 4.304 -23.377 1.00 97.62 227 TRP A C 1
ATOM 1793 O O . TRP A 1 227 ? 4.733 4.384 -24.571 1.00 97.62 227 TRP A O 1
ATOM 1803 N N . ASN A 1 228 ? 4.760 5.307 -22.540 1.00 97.12 228 ASN A N 1
ATOM 1804 C CA . ASN A 1 228 ? 4.391 6.637 -23.002 1.00 97.12 228 ASN A CA 1
ATOM 1805 C C . ASN A 1 228 ? 5.142 7.646 -22.140 1.00 97.12 228 ASN A C 1
ATOM 1807 O O . ASN A 1 228 ? 4.668 8.024 -21.064 1.00 97.12 228 ASN A O 1
ATOM 1811 N N . ALA A 1 229 ? 6.329 8.032 -22.606 1.00 97.94 229 ALA A N 1
ATOM 1812 C CA . ALA A 1 229 ? 7.241 8.906 -21.881 1.00 97.94 229 ALA A CA 1
ATOM 1813 C C . ALA A 1 229 ? 6.575 10.228 -21.472 1.00 97.94 229 ALA A C 1
ATOM 1815 O O . ALA A 1 229 ? 6.649 10.622 -20.311 1.00 97.94 229 ALA A O 1
ATOM 1816 N N . ASN A 1 230 ? 5.825 10.865 -22.374 1.00 98.19 230 ASN A N 1
ATOM 1817 C CA . ASN A 1 230 ? 5.160 12.141 -22.099 1.00 98.19 230 ASN A CA 1
ATOM 1818 C C . ASN A 1 230 ? 4.127 12.043 -20.962 1.00 98.19 230 ASN A C 1
ATOM 1820 O O . ASN A 1 230 ? 4.081 12.907 -20.083 1.00 98.19 230 ASN A O 1
ATOM 1824 N N . ILE A 1 231 ? 3.308 10.985 -20.943 1.00 98.12 231 ILE A N 1
ATOM 1825 C CA . IL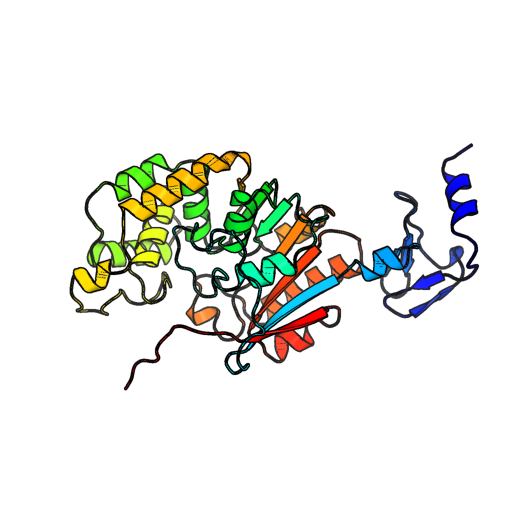E A 1 231 ? 2.339 10.754 -19.858 1.00 98.12 231 ILE A CA 1
ATOM 1826 C C . ILE A 1 231 ? 3.058 10.405 -18.551 1.00 98.12 231 ILE A C 1
ATOM 1828 O O . ILE A 1 231 ? 2.650 10.880 -17.491 1.00 98.12 231 ILE A O 1
ATOM 1832 N N . LEU A 1 232 ? 4.116 9.592 -18.614 1.00 98.62 232 LEU A N 1
ATOM 1833 C CA . LEU A 1 232 ? 4.927 9.233 -17.450 1.00 98.62 232 LEU A CA 1
ATOM 1834 C C . LEU A 1 232 ? 5.552 10.467 -16.803 1.00 98.62 232 LEU A C 1
ATOM 1836 O O . LEU A 1 232 ? 5.352 10.690 -15.613 1.00 98.62 232 LEU A O 1
ATOM 1840 N N . GLN A 1 233 ? 6.211 11.312 -17.595 1.00 98.75 233 GLN A N 1
ATOM 1841 C CA . GLN A 1 233 ? 6.801 12.558 -17.115 1.00 98.75 233 GLN A CA 1
ATOM 1842 C C . GLN A 1 233 ? 5.749 13.483 -16.493 1.00 98.75 233 GLN A C 1
ATOM 1844 O O . GLN A 1 233 ? 5.995 14.070 -15.444 1.00 98.75 233 GLN A O 1
ATOM 1849 N N . ARG A 1 234 ? 4.558 13.599 -17.101 1.00 98.62 234 ARG A N 1
ATOM 1850 C CA . ARG A 1 234 ? 3.465 14.412 -16.543 1.00 98.62 234 ARG A CA 1
ATOM 1851 C C . ARG A 1 234 ? 3.023 13.908 -15.169 1.00 98.62 234 ARG A C 1
ATOM 1853 O O . ARG A 1 234 ? 2.837 14.719 -14.272 1.00 98.62 234 ARG A O 1
ATOM 1860 N N . ARG A 1 235 ? 2.869 12.592 -15.001 1.00 98.56 235 ARG A N 1
ATOM 1861 C CA . ARG A 1 235 ? 2.495 11.985 -13.713 1.00 98.56 235 ARG A CA 1
ATOM 1862 C C . ARG A 1 235 ? 3.569 12.185 -12.654 1.00 98.56 235 ARG A C 1
ATOM 1864 O O . ARG A 1 235 ? 3.236 12.565 -11.545 1.00 98.56 235 ARG A O 1
ATOM 1871 N N . ILE A 1 236 ? 4.835 11.978 -13.013 1.00 98.88 236 ILE A N 1
ATOM 1872 C CA . ILE A 1 236 ? 5.965 12.164 -12.094 1.00 98.88 236 ILE A CA 1
ATOM 1873 C C . ILE A 1 236 ? 6.028 13.617 -11.617 1.00 98.88 236 ILE A C 1
ATOM 1875 O O . ILE A 1 236 ? 6.050 13.849 -10.417 1.00 98.88 236 ILE A O 1
ATOM 1879 N N . ARG A 1 237 ? 5.957 14.597 -12.531 1.00 98.81 237 ARG A N 1
ATOM 1880 C CA . ARG A 1 237 ? 5.935 16.023 -12.154 1.00 98.81 237 ARG A CA 1
ATOM 1881 C C . ARG A 1 237 ? 4.736 16.378 -11.275 1.00 98.81 237 ARG A C 1
ATOM 1883 O O . ARG A 1 237 ? 4.882 17.165 -10.352 1.00 98.81 237 ARG A O 1
ATOM 1890 N N . HIS A 1 238 ? 3.568 15.801 -11.562 1.00 98.75 238 HIS A N 1
ATOM 1891 C CA . HIS A 1 238 ? 2.363 16.016 -10.760 1.00 98.75 238 HIS A CA 1
ATOM 1892 C C . HIS A 1 238 ? 2.520 15.490 -9.331 1.00 98.75 238 HIS A C 1
ATOM 1894 O O . HIS A 1 238 ? 2.201 16.198 -8.387 1.00 98.75 238 HIS A O 1
ATOM 1900 N N . ILE A 1 239 ? 3.048 14.276 -9.168 1.00 98.81 239 ILE A N 1
ATOM 1901 C CA . ILE A 1 239 ? 3.281 13.680 -7.844 1.00 98.81 239 ILE A CA 1
ATOM 1902 C C . ILE A 1 239 ? 4.360 14.457 -7.087 1.00 98.81 239 ILE A C 1
ATOM 1904 O O . ILE A 1 239 ? 4.175 14.764 -5.918 1.00 98.81 239 ILE A O 1
ATOM 1908 N N . HIS A 1 240 ? 5.445 14.847 -7.759 1.00 98.81 240 HIS A N 1
ATOM 1909 C CA . HIS A 1 240 ? 6.495 15.665 -7.152 1.00 98.81 240 HIS A CA 1
ATOM 1910 C C . HIS A 1 240 ? 5.975 17.027 -6.658 1.00 98.81 240 HIS A C 1
ATOM 1912 O O . HIS A 1 240 ? 6.411 17.515 -5.623 1.00 98.81 240 HIS A O 1
ATOM 1918 N N . ALA A 1 241 ? 4.990 17.624 -7.337 1.00 98.69 241 ALA A N 1
ATOM 1919 C CA . ALA A 1 241 ? 4.351 18.854 -6.863 1.00 98.69 241 ALA A CA 1
ATOM 1920 C C . ALA A 1 241 ? 3.591 18.677 -5.530 1.00 98.69 241 ALA A C 1
ATOM 1922 O O . ALA A 1 241 ? 3.291 19.667 -4.870 1.00 98.69 241 ALA A O 1
ATOM 1923 N N . LEU A 1 242 ? 3.297 17.434 -5.130 1.00 98.69 242 LEU A N 1
ATOM 1924 C CA . LEU A 1 242 ? 2.681 17.074 -3.851 1.00 98.69 242 LEU A CA 1
ATOM 1925 C C . LEU A 1 242 ? 3.707 16.566 -2.823 1.00 98.69 242 LEU A C 1
ATOM 1927 O O . LEU A 1 242 ? 3.310 16.129 -1.748 1.00 98.69 242 LEU A O 1
ATOM 1931 N N . ALA A 1 243 ? 5.012 16.616 -3.117 1.00 98.50 243 ALA A N 1
ATOM 1932 C CA . ALA A 1 243 ? 6.043 15.944 -2.323 1.00 98.50 243 ALA A CA 1
ATOM 1933 C C . ALA A 1 243 ? 6.095 16.369 -0.848 1.00 98.50 243 ALA A C 1
ATOM 1935 O O . ALA A 1 243 ? 6.448 15.558 -0.002 1.00 98.50 243 ALA A O 1
ATOM 1936 N N . SER A 1 244 ? 5.702 17.603 -0.512 1.00 98.56 244 SER A N 1
ATOM 1937 C CA . SER A 1 244 ? 5.653 18.069 0.882 1.00 98.56 244 SER A CA 1
ATOM 1938 C C . SER A 1 244 ? 4.595 17.366 1.741 1.00 98.56 244 SER A C 1
ATOM 1940 O O . SER A 1 244 ? 4.582 17.561 2.949 1.00 98.56 244 SER A O 1
ATOM 1942 N N . GLN A 1 245 ? 3.689 16.610 1.119 1.00 98.75 245 GLN A N 1
ATOM 1943 C CA . GLN A 1 245 ? 2.635 15.829 1.770 1.00 98.75 245 GLN A CA 1
ATOM 1944 C C . GLN A 1 245 ? 2.895 14.317 1.659 1.00 98.75 245 GLN A C 1
ATOM 1946 O O . GLN A 1 245 ? 2.009 13.530 1.980 1.00 98.75 245 GLN A O 1
ATOM 1951 N N . ILE A 1 246 ? 4.055 13.902 1.132 1.00 98.88 246 ILE A N 1
ATOM 1952 C CA . ILE A 1 246 ? 4.369 12.492 0.888 1.00 98.88 246 ILE A CA 1
ATOM 1953 C C . ILE A 1 246 ? 5.645 12.095 1.631 1.00 98.88 246 ILE A C 1
ATOM 1955 O O . ILE A 1 246 ? 6.730 12.629 1.382 1.00 98.88 246 ILE A O 1
ATOM 1959 N N . GLU A 1 247 ? 5.521 11.073 2.467 1.00 98.56 247 GLU A N 1
ATOM 1960 C CA . GLU A 1 247 ? 6.636 10.355 3.068 1.00 98.56 247 GLU A CA 1
ATOM 1961 C C . GLU A 1 247 ? 6.876 9.034 2.329 1.00 98.56 247 GLU A C 1
ATOM 1963 O O . GLU A 1 247 ? 5.929 8.330 1.974 1.00 98.56 247 GLU A O 1
ATOM 1968 N N . VAL A 1 248 ? 8.143 8.693 2.082 1.00 98.75 248 VAL A N 1
ATOM 1969 C CA . VAL A 1 248 ? 8.532 7.418 1.468 1.00 98.75 248 VAL A CA 1
ATOM 1970 C C . VAL A 1 248 ? 9.457 6.652 2.403 1.00 98.75 248 VAL A C 1
ATOM 1972 O O . VAL A 1 248 ? 10.538 7.137 2.744 1.00 98.75 248 VAL A O 1
ATOM 1975 N N . SER A 1 249 ? 9.075 5.425 2.745 1.00 98.06 249 SER A N 1
ATOM 1976 C CA . SER A 1 249 ? 9.812 4.549 3.656 1.00 98.06 249 SER A CA 1
ATOM 1977 C C . SER A 1 249 ? 10.043 3.149 3.066 1.00 98.06 249 SER A C 1
ATOM 1979 O O . SER A 1 249 ? 9.424 2.737 2.083 1.00 98.06 249 SER A O 1
ATOM 1981 N N . CYS A 1 250 ? 11.028 2.446 3.629 1.00 97.44 250 CYS A N 1
ATOM 1982 C CA . CYS A 1 250 ? 11.401 1.068 3.292 1.00 97.44 250 CYS A CA 1
ATOM 1983 C C . CYS A 1 250 ? 11.578 0.291 4.597 1.00 97.44 250 CYS A C 1
ATOM 1985 O O . CYS A 1 250 ? 12.692 -0.081 4.971 1.00 97.44 250 CYS A O 1
ATOM 1987 N N . VAL A 1 251 ? 10.478 0.142 5.325 1.00 97.19 251 VAL A N 1
ATOM 1988 C CA . VAL A 1 251 ? 10.415 -0.496 6.641 1.00 97.19 251 VAL A CA 1
ATOM 1989 C C . VAL A 1 251 ? 9.575 -1.763 6.522 1.00 97.19 251 VAL A C 1
ATOM 1991 O O . VAL A 1 251 ? 8.670 -1.837 5.683 1.00 97.19 251 VAL A O 1
ATOM 1994 N N . ASP A 1 252 ? 9.901 -2.779 7.321 1.00 96.88 252 ASP A N 1
ATOM 1995 C CA . ASP A 1 252 ? 9.042 -3.953 7.428 1.00 96.88 252 ASP A CA 1
ATOM 1996 C C . ASP A 1 252 ? 7.625 -3.546 7.868 1.00 96.88 252 ASP A C 1
ATOM 1998 O O . ASP A 1 252 ? 7.441 -2.568 8.591 1.00 96.88 252 ASP A O 1
ATOM 2002 N N . ALA A 1 253 ? 6.607 -4.254 7.384 1.00 96.50 253 ALA A N 1
ATOM 2003 C CA . ALA A 1 253 ? 5.223 -3.889 7.657 1.00 96.50 253 ALA A CA 1
ATOM 2004 C C . ALA A 1 253 ? 4.876 -3.988 9.149 1.00 96.50 253 ALA A C 1
ATOM 2006 O O . ALA A 1 253 ? 4.167 -3.119 9.654 1.00 96.50 253 ALA A O 1
ATOM 2007 N N . VAL A 1 254 ? 5.390 -5.009 9.844 1.00 95.94 254 VAL A N 1
ATOM 2008 C CA . VAL A 1 254 ? 5.196 -5.187 11.288 1.00 95.94 254 VAL A CA 1
ATOM 2009 C C . VAL A 1 254 ? 5.871 -4.043 12.034 1.00 95.94 254 VAL A C 1
ATOM 2011 O O . VAL A 1 254 ? 5.205 -3.327 12.779 1.00 95.94 254 VAL A O 1
ATOM 2014 N N . ASP A 1 255 ? 7.142 -3.774 11.721 1.00 96.75 255 ASP A N 1
ATOM 2015 C CA . ASP A 1 255 ? 7.895 -2.679 12.338 1.00 96.75 255 ASP A CA 1
ATOM 2016 C C . ASP A 1 255 ? 7.223 -1.314 12.112 1.00 96.75 255 ASP A C 1
ATOM 2018 O O . ASP A 1 255 ? 7.175 -0.489 13.026 1.00 96.75 255 ASP A O 1
ATOM 2022 N N . LEU A 1 256 ? 6.701 -1.056 10.907 1.00 97.31 256 LEU A N 1
ATOM 2023 C CA . LEU A 1 256 ? 6.013 0.194 10.584 1.00 97.31 256 LEU A CA 1
ATOM 2024 C C . LEU A 1 256 ? 4.741 0.363 11.418 1.00 97.31 256 LEU A C 1
ATOM 2026 O O . LEU A 1 256 ? 4.492 1.456 11.929 1.00 97.31 256 LEU A O 1
ATOM 2030 N N . LEU A 1 257 ? 3.932 -0.692 11.529 1.00 96.75 257 LEU A N 1
ATOM 2031 C CA . LEU A 1 257 ? 2.686 -0.668 12.288 1.00 96.75 257 LEU A CA 1
ATOM 2032 C C . LEU A 1 257 ? 2.972 -0.478 13.780 1.00 96.75 257 LEU A C 1
ATOM 2034 O O . LEU A 1 257 ? 2.475 0.481 14.367 1.00 96.75 257 LEU A O 1
ATOM 2038 N N . GLU A 1 258 ? 3.819 -1.325 14.365 1.00 94.62 258 GLU A N 1
ATOM 2039 C CA . GLU A 1 258 ? 4.093 -1.344 15.806 1.00 94.62 258 GLU A CA 1
ATOM 2040 C C . GLU A 1 258 ? 4.848 -0.119 16.311 1.00 94.62 258 GLU A C 1
ATOM 2042 O O . GLU A 1 258 ? 4.684 0.253 17.468 1.00 94.62 258 GLU A O 1
ATOM 2047 N N . ASN A 1 259 ? 5.675 0.526 15.485 1.00 93.81 259 ASN A N 1
ATOM 2048 C CA . ASN A 1 259 ? 6.524 1.625 15.955 1.00 93.81 259 ASN A CA 1
ATOM 2049 C C . ASN A 1 259 ? 6.077 3.005 15.467 1.00 93.81 259 ASN A C 1
ATOM 2051 O O . ASN A 1 259 ? 6.651 4.011 15.888 1.00 93.81 259 ASN A O 1
ATOM 2055 N N . SER A 1 260 ? 5.096 3.088 14.562 1.00 93.94 260 SER A N 1
ATOM 2056 C CA . SER A 1 260 ? 4.708 4.371 13.971 1.00 93.94 260 SER A CA 1
ATOM 2057 C C . SER A 1 260 ? 3.247 4.432 13.534 1.00 93.94 260 SER A C 1
ATOM 2059 O O . SER A 1 260 ? 2.460 5.140 14.157 1.00 93.94 260 SER A O 1
ATOM 2061 N N . ALA A 1 261 ? 2.878 3.716 12.473 1.00 94.31 261 ALA A N 1
ATOM 2062 C CA . ALA A 1 261 ? 1.649 3.978 11.729 1.00 94.31 261 ALA A CA 1
ATOM 2063 C C . ALA A 1 261 ? 0.372 3.695 12.532 1.00 94.31 261 ALA A C 1
ATOM 2065 O O . ALA A 1 261 ? -0.633 4.366 12.322 1.00 94.31 261 ALA A O 1
ATOM 2066 N N . TYR A 1 262 ? 0.404 2.732 13.459 1.00 95.38 262 TYR A N 1
ATOM 2067 C CA . TYR A 1 262 ? -0.779 2.360 14.233 1.00 95.38 262 TYR A CA 1
ATOM 2068 C C . TYR A 1 262 ? -1.204 3.420 15.258 1.00 95.38 262 TYR A C 1
ATOM 2070 O O . TYR A 1 262 ? -2.385 3.537 15.570 1.00 95.38 262 TYR A O 1
ATOM 2078 N N . TRP A 1 263 ? -0.264 4.205 15.780 1.00 93.88 263 TRP A N 1
ATOM 2079 C CA . TRP A 1 263 ? -0.493 5.040 16.965 1.00 93.88 263 TRP A CA 1
ATOM 2080 C C . TRP A 1 263 ? -1.106 6.416 16.666 1.00 93.88 263 TRP A C 1
ATOM 2082 O O . TRP A 1 263 ? -1.297 7.213 17.582 1.00 93.88 263 TRP A O 1
ATOM 2092 N N . ASP A 1 264 ? -1.423 6.710 15.402 1.00 91.44 264 ASP A N 1
ATOM 2093 C CA . ASP A 1 264 ? -2.175 7.903 15.004 1.00 91.44 264 ASP A CA 1
ATOM 2094 C C . ASP A 1 264 ? -3.650 7.539 14.768 1.00 91.44 264 ASP A C 1
ATOM 2096 O O . ASP A 1 264 ? -4.006 6.998 13.720 1.00 91.44 264 ASP A O 1
ATOM 2100 N N . GLU A 1 265 ? -4.529 7.867 15.719 1.00 90.81 265 GLU A N 1
ATOM 2101 C CA . GLU A 1 265 ? -5.984 7.651 15.599 1.00 90.81 265 GLU A CA 1
ATOM 2102 C C . GLU A 1 265 ? -6.619 8.433 14.429 1.00 90.81 265 GLU A C 1
ATOM 2104 O O . GLU A 1 265 ? -7.708 8.095 13.958 1.00 90.81 265 GLU A O 1
ATOM 2109 N N . GLN A 1 266 ? -5.939 9.469 13.920 1.00 93.50 266 GLN A N 1
ATOM 2110 C CA . GLN A 1 266 ? -6.373 10.222 12.740 1.00 93.50 266 GLN A CA 1
ATOM 2111 C C . GLN A 1 266 ? -5.869 9.599 11.428 1.00 93.50 266 GLN A C 1
ATOM 2113 O O . GLN A 1 266 ? -6.026 10.209 10.362 1.00 93.50 266 GLN A O 1
ATOM 2118 N N . SER A 1 267 ? -5.267 8.407 11.491 1.00 95.31 267 SER A N 1
ATOM 2119 C CA . SER A 1 267 ? -4.716 7.707 10.338 1.00 95.31 267 SER A CA 1
ATOM 2120 C C . SER A 1 267 ? -5.515 6.472 9.926 1.00 95.31 267 SER A C 1
ATOM 2122 O O . SER A 1 267 ? -6.202 5.832 10.725 1.00 95.31 267 SER A O 1
ATOM 2124 N N . THR A 1 268 ? -5.403 6.134 8.641 1.00 97.62 268 THR A N 1
ATOM 2125 C CA . THR A 1 268 ? -5.872 4.866 8.079 1.00 97.62 268 THR A CA 1
ATOM 2126 C C . THR A 1 268 ? -4.665 4.084 7.582 1.00 97.62 268 THR A C 1
ATOM 2128 O O . THR A 1 268 ? -3.962 4.530 6.670 1.00 97.62 268 THR A O 1
ATOM 2131 N N . CYS A 1 269 ? -4.463 2.891 8.135 1.00 98.25 269 CYS A N 1
ATOM 2132 C CA . CYS A 1 269 ? -3.506 1.911 7.645 1.00 98.25 269 CYS A CA 1
ATOM 2133 C C . CYS A 1 269 ? -4.166 1.047 6.567 1.00 98.25 269 CYS A C 1
ATOM 2135 O O . CYS A 1 269 ? -5.002 0.188 6.858 1.00 98.25 269 CYS A O 1
ATOM 2137 N N . PHE A 1 270 ? -3.781 1.271 5.310 1.00 98.44 270 PHE A N 1
ATOM 2138 C CA . PHE A 1 270 ? -4.191 0.454 4.177 1.00 98.44 270 PHE A CA 1
ATOM 2139 C C . PHE A 1 270 ? -3.154 -0.640 3.902 1.00 98.44 270 PHE A C 1
ATOM 2141 O O . PHE A 1 270 ? -2.006 -0.371 3.536 1.00 98.44 270 PHE A O 1
ATOM 2148 N N . ILE A 1 271 ? -3.574 -1.888 4.098 1.00 98.19 271 ILE A N 1
ATOM 2149 C CA . ILE A 1 271 ? -2.710 -3.067 4.156 1.00 98.19 271 ILE A CA 1
ATOM 2150 C C . ILE A 1 271 ? -3.071 -4.001 2.989 1.00 98.19 271 ILE A C 1
ATOM 2152 O O . ILE A 1 271 ? -4.093 -4.685 3.011 1.00 98.19 271 ILE A O 1
ATOM 2156 N N . ASP A 1 272 ? -2.235 -4.022 1.947 1.00 96.56 272 ASP A N 1
ATOM 2157 C CA . ASP A 1 272 ? -2.426 -4.823 0.721 1.00 96.56 272 ASP A CA 1
ATOM 2158 C C . ASP A 1 272 ? -1.204 -5.725 0.449 1.00 96.56 272 ASP A C 1
ATOM 2160 O O . ASP A 1 272 ? -0.427 -5.472 -0.479 1.00 96.56 272 ASP A O 1
ATOM 2164 N N . PRO A 1 273 ? -0.971 -6.741 1.296 1.00 95.88 273 PRO A N 1
ATOM 2165 C CA . PRO A 1 273 ? 0.236 -7.556 1.254 1.00 95.88 273 PRO A CA 1
ATOM 2166 C C . PRO A 1 273 ? 0.262 -8.483 0.023 1.00 95.88 273 PRO A C 1
ATOM 2168 O O . PRO A 1 273 ? -0.755 -8.691 -0.650 1.00 95.88 273 PRO A O 1
ATOM 2171 N N . PRO A 1 274 ? 1.422 -9.091 -0.293 1.00 94.62 274 PRO A N 1
ATOM 2172 C CA . PRO A 1 274 ? 1.520 -10.104 -1.342 1.00 94.62 274 PRO A CA 1
ATOM 2173 C C . PRO A 1 274 ? 0.479 -11.221 -1.171 1.00 94.62 274 PRO A C 1
ATOM 2175 O O . PRO A 1 274 ? 0.402 -11.819 -0.119 1.00 94.62 274 PRO A O 1
ATOM 2178 N N . TYR A 1 275 ? -0.310 -11.565 -2.189 1.00 91.81 275 TYR A N 1
ATOM 2179 C CA . TYR A 1 275 ? -1.353 -12.595 -2.025 1.00 91.81 275 TYR A CA 1
ATOM 2180 C C . TYR A 1 275 ? -0.806 -14.000 -1.725 1.00 91.81 275 TYR A C 1
ATOM 2182 O O . TYR A 1 275 ? 0.116 -14.435 -2.406 1.00 91.81 275 TYR A O 1
ATOM 2190 N N . VAL A 1 276 ? -1.481 -14.773 -0.869 1.00 90.44 276 VAL A N 1
ATOM 2191 C CA . VAL A 1 276 ? -1.099 -16.155 -0.494 1.00 90.44 276 VAL A CA 1
ATOM 2192 C C . VAL A 1 276 ? -0.772 -17.036 -1.712 1.00 90.44 276 VAL A C 1
ATOM 2194 O O . VAL A 1 276 ? 0.317 -17.580 -1.852 1.00 90.44 276 VAL A O 1
ATOM 2197 N N . VAL A 1 277 ? -1.701 -17.145 -2.669 1.00 87.12 277 VAL A N 1
ATOM 2198 C CA . VAL A 1 277 ? -1.552 -18.078 -3.806 1.00 87.12 277 VAL A CA 1
ATOM 2199 C C . VAL A 1 277 ? -0.722 -17.486 -4.949 1.00 87.12 277 VAL A C 1
ATOM 2201 O O . VAL A 1 277 ? -0.075 -18.211 -5.705 1.00 87.12 277 VAL A O 1
ATOM 2204 N N . LYS A 1 278 ? -0.790 -16.165 -5.153 1.00 87.19 278 LYS A N 1
ATOM 2205 C CA . LYS A 1 278 ? -0.215 -15.491 -6.332 1.00 87.19 278 LYS A CA 1
ATOM 2206 C C . LYS A 1 278 ? 0.992 -14.619 -6.039 1.00 87.19 278 LYS A C 1
ATOM 2208 O O . LYS A 1 278 ? 1.641 -14.179 -6.986 1.00 87.19 278 LYS A O 1
ATOM 2213 N N . GLY A 1 279 ? 1.347 -14.412 -4.781 1.00 87.94 279 GLY A N 1
ATOM 2214 C CA . GLY A 1 279 ? 2.402 -13.499 -4.366 1.00 87.94 279 GLY A CA 1
ATOM 2215 C C . GLY A 1 279 ? 3.732 -13.837 -5.030 1.00 87.94 279 GLY A C 1
ATOM 2216 O O . GLY A 1 279 ? 4.321 -12.998 -5.716 1.00 87.94 279 GLY A O 1
ATOM 2217 N N . LYS A 1 280 ? 4.124 -15.112 -4.967 1.00 91.38 280 LYS A N 1
ATOM 2218 C CA . LYS A 1 280 ? 5.352 -15.626 -5.586 1.00 91.38 280 LYS A CA 1
ATOM 2219 C C . LYS A 1 280 ? 5.384 -15.519 -7.109 1.00 91.38 280 LYS A C 1
ATOM 2221 O O . LYS A 1 280 ? 6.467 -15.431 -7.677 1.00 91.38 280 LYS A O 1
ATOM 2226 N N . ASP A 1 281 ? 4.247 -15.460 -7.797 1.00 90.19 281 ASP A N 1
ATOM 2227 C CA . ASP A 1 281 ? 4.212 -15.227 -9.249 1.00 90.19 281 ASP A CA 1
ATOM 2228 C C . ASP A 1 281 ? 4.374 -13.733 -9.586 1.00 90.19 281 ASP A C 1
ATOM 2230 O O . ASP A 1 281 ? 4.932 -13.370 -10.626 1.00 90.19 281 ASP A O 1
ATOM 2234 N N . LEU A 1 282 ? 3.877 -12.854 -8.713 1.00 91.38 282 LEU A N 1
ATOM 2235 C CA . LEU A 1 282 ? 3.656 -11.438 -9.009 1.00 91.38 282 LEU A CA 1
ATOM 2236 C C . LEU A 1 282 ? 4.756 -10.513 -8.481 1.00 91.38 282 LEU A C 1
ATOM 2238 O O . LEU A 1 282 ? 5.115 -9.558 -9.172 1.00 91.38 282 LEU A O 1
ATOM 2242 N N . TYR A 1 283 ? 5.310 -10.796 -7.303 1.00 93.31 283 TYR A N 1
ATOM 2243 C CA . TYR A 1 283 ? 6.180 -9.872 -6.571 1.00 93.31 283 TYR A CA 1
ATOM 2244 C C . TYR A 1 283 ? 7.592 -10.438 -6.393 1.00 93.31 283 TYR A C 1
ATOM 2246 O O . TYR A 1 283 ? 7.799 -11.652 -6.400 1.00 93.31 283 TYR A O 1
ATOM 2254 N N . ARG A 1 284 ? 8.599 -9.564 -6.301 1.00 92.62 284 ARG A N 1
ATOM 2255 C CA . ARG A 1 284 ? 9.999 -9.971 -6.068 1.00 92.62 284 ARG A CA 1
ATOM 2256 C C . ARG A 1 284 ? 10.259 -10.298 -4.597 1.00 92.62 284 ARG A C 1
ATOM 2258 O O . ARG A 1 284 ? 11.063 -11.181 -4.322 1.00 92.62 284 ARG A O 1
ATOM 2265 N N . ARG A 1 285 ? 9.538 -9.632 -3.695 1.00 91.25 285 ARG A N 1
ATOM 2266 C CA . ARG A 1 285 ? 9.355 -9.995 -2.287 1.00 91.25 285 ARG A CA 1
ATOM 2267 C C . ARG A 1 285 ? 7.944 -10.547 -2.121 1.00 91.25 285 ARG A C 1
ATOM 2269 O O . ARG A 1 285 ? 7.006 -9.940 -2.627 1.00 91.25 285 ARG A O 1
ATOM 2276 N N . TRP A 1 286 ? 7.799 -11.706 -1.500 1.00 94.00 286 TRP A N 1
ATOM 2277 C CA . TRP A 1 286 ? 6.503 -12.326 -1.242 1.00 94.00 286 TRP A CA 1
ATOM 2278 C C . TRP A 1 286 ? 6.483 -12.854 0.184 1.00 94.00 286 TRP A C 1
ATOM 2280 O O . TRP A 1 286 ? 7.545 -13.054 0.767 1.00 94.00 286 TRP A O 1
ATOM 2290 N N . TYR A 1 287 ? 5.276 -13.046 0.696 1.00 94.69 287 TYR A N 1
ATOM 2291 C CA . TYR A 1 287 ? 5.028 -13.694 1.971 1.00 94.69 287 TYR A CA 1
ATOM 2292 C C . TYR A 1 287 ? 4.842 -15.194 1.759 1.00 94.69 287 TYR A C 1
ATOM 2294 O O . TYR A 1 287 ? 4.250 -15.619 0.759 1.00 94.69 287 TYR A O 1
ATOM 2302 N N . GLU A 1 288 ? 5.401 -15.971 2.672 1.00 95.50 288 GLU A N 1
ATOM 2303 C CA . GLU A 1 288 ? 5.016 -17.350 2.940 1.00 95.50 288 GLU A CA 1
ATOM 2304 C C . GLU A 1 288 ? 3.890 -17.363 4.000 1.00 95.50 288 GLU A C 1
ATOM 2306 O O . GLU A 1 288 ? 3.471 -16.318 4.497 1.00 95.50 288 GLU A O 1
ATOM 2311 N N . GLU A 1 289 ? 3.352 -18.540 4.320 1.00 96.00 289 GLU A N 1
ATOM 2312 C CA . GLU A 1 289 ? 2.233 -18.694 5.268 1.00 96.00 289 GLU A CA 1
ATOM 2313 C C . GLU A 1 289 ? 2.532 -18.072 6.643 1.00 96.00 289 GLU A C 1
ATOM 2315 O O . GLU A 1 289 ? 1.758 -17.235 7.102 1.00 96.00 289 GLU A O 1
ATOM 2320 N N . ASP A 1 290 ? 3.700 -18.365 7.221 1.00 97.06 290 ASP A N 1
ATOM 2321 C CA . ASP A 1 290 ? 4.136 -17.812 8.511 1.00 97.06 290 ASP A CA 1
ATOM 2322 C C . ASP A 1 290 ? 4.189 -16.270 8.505 1.00 97.06 290 ASP A C 1
ATOM 2324 O O . ASP A 1 290 ? 3.837 -15.633 9.497 1.00 97.06 290 ASP A O 1
ATOM 2328 N N . ASP A 1 291 ? 4.571 -15.646 7.380 1.00 97.00 291 ASP A N 1
ATOM 2329 C CA . ASP A 1 291 ? 4.596 -14.180 7.256 1.00 97.00 291 ASP A CA 1
ATOM 2330 C C . ASP A 1 291 ? 3.166 -13.600 7.296 1.00 97.00 291 ASP A C 1
ATOM 2332 O O . ASP A 1 291 ? 2.920 -12.533 7.868 1.00 97.00 291 ASP A O 1
ATOM 2336 N N . HIS A 1 292 ? 2.197 -14.306 6.696 1.00 97.62 292 HIS A N 1
ATOM 2337 C CA . HIS A 1 292 ? 0.781 -13.934 6.748 1.00 97.62 292 HIS A CA 1
ATOM 2338 C C . HIS A 1 292 ? 0.214 -14.039 8.161 1.00 97.62 292 HIS A C 1
ATOM 2340 O O . HIS A 1 292 ? -0.474 -13.118 8.610 1.00 97.62 292 HIS A O 1
ATOM 2346 N N . GLU A 1 293 ? 0.508 -15.141 8.847 1.00 97.75 293 GLU A N 1
ATOM 2347 C CA . GLU A 1 293 ? 0.089 -15.374 10.228 1.00 97.75 293 GLU A CA 1
ATOM 2348 C C . GLU A 1 293 ? 0.701 -14.343 11.175 1.00 97.75 293 GLU A C 1
ATOM 2350 O O . GLU A 1 293 ? -0.015 -13.768 11.994 1.00 97.75 293 GLU A O 1
ATOM 2355 N N . GLN A 1 294 ? 1.992 -14.034 11.016 1.00 97.62 294 GLN A N 1
ATOM 2356 C CA . GLN A 1 294 ? 2.671 -13.024 11.820 1.00 97.62 294 GLN A CA 1
ATOM 2357 C C . GLN A 1 294 ? 2.044 -11.638 11.628 1.00 97.62 294 GLN A C 1
ATOM 2359 O O . GLN A 1 294 ? 1.719 -10.969 12.609 1.00 97.62 294 GLN A O 1
ATOM 2364 N N . LEU A 1 295 ? 1.815 -11.209 10.381 1.00 98.12 295 LEU A N 1
ATOM 2365 C CA . LEU A 1 295 ? 1.163 -9.925 10.115 1.00 98.12 295 LEU A CA 1
ATOM 2366 C C . LEU A 1 295 ? -0.244 -9.872 10.734 1.00 98.12 295 LEU A C 1
ATOM 2368 O O . LEU A 1 295 ? -0.618 -8.865 11.336 1.00 98.12 295 LEU A O 1
ATOM 2372 N N . ALA A 1 296 ? -1.030 -10.944 10.596 1.00 98.12 296 ALA A N 1
ATOM 2373 C CA . ALA A 1 296 ? -2.375 -11.019 11.159 1.00 98.12 296 ALA A CA 1
ATOM 2374 C C . ALA A 1 296 ? -2.369 -11.000 12.695 1.00 98.12 296 ALA A C 1
ATOM 2376 O O . ALA A 1 296 ? -3.181 -10.296 13.298 1.00 98.12 296 ALA A O 1
ATOM 2377 N N . MET A 1 297 ? -1.436 -11.718 13.324 1.00 97.38 297 MET A N 1
ATOM 2378 C CA . MET A 1 297 ? -1.243 -11.726 14.772 1.00 97.38 297 MET A CA 1
ATOM 2379 C C . MET A 1 297 ? -0.963 -10.315 15.294 1.00 97.38 297 MET A C 1
ATOM 2381 O O . MET 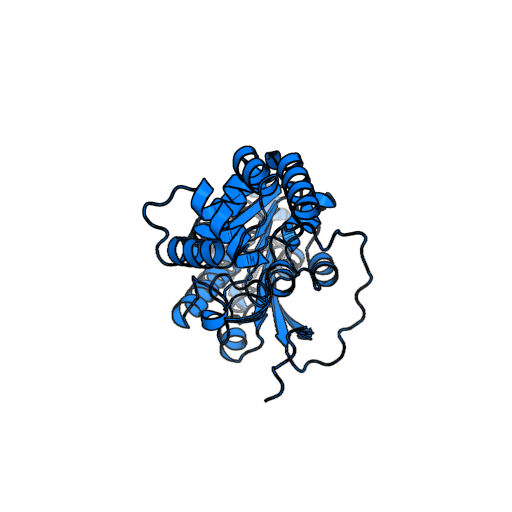A 1 297 ? -1.680 -9.846 16.175 1.00 97.38 297 MET A O 1
ATOM 2385 N N . ILE A 1 298 ? 0.017 -9.613 14.718 1.00 97.06 298 ILE A N 1
ATOM 2386 C CA . ILE A 1 298 ? 0.397 -8.263 15.159 1.00 97.06 298 ILE A CA 1
ATOM 2387 C C . ILE A 1 298 ? -0.758 -7.277 15.001 1.00 97.06 298 ILE A C 1
ATOM 2389 O O . ILE A 1 298 ? -1.090 -6.559 15.942 1.00 97.06 298 ILE A O 1
ATOM 2393 N N . ILE A 1 299 ? -1.422 -7.270 13.842 1.00 97.56 299 ILE A N 1
ATOM 2394 C CA . ILE A 1 299 ? -2.576 -6.394 13.602 1.00 97.56 299 ILE A CA 1
ATOM 2395 C C . ILE A 1 299 ? -3.662 -6.622 14.657 1.00 97.56 299 ILE A C 1
ATOM 2397 O O . ILE A 1 299 ? -4.245 -5.661 15.155 1.00 97.56 299 ILE A O 1
ATOM 2401 N N . GLN A 1 300 ? -3.939 -7.880 15.002 1.00 95.25 300 GLN A N 1
ATOM 2402 C CA . GLN A 1 300 ? -4.973 -8.207 15.978 1.00 95.25 300 GLN A CA 1
ATOM 2403 C C . GLN A 1 300 ? -4.565 -7.886 17.410 1.00 95.25 300 GLN A C 1
ATOM 2405 O O . GLN A 1 300 ? -5.406 -7.402 18.161 1.00 95.25 300 GLN A O 1
ATOM 2410 N N . MET A 1 301 ? -3.299 -8.085 17.775 1.00 95.06 301 MET A N 1
ATOM 2411 C CA . MET A 1 301 ? -2.779 -7.669 19.078 1.00 95.06 301 MET A CA 1
ATOM 2412 C C . MET A 1 301 ? -2.869 -6.154 19.253 1.00 95.06 301 MET A C 1
ATOM 2414 O O . MET A 1 301 ? -3.372 -5.694 20.274 1.00 95.06 301 MET A O 1
ATOM 2418 N N . LEU A 1 302 ? -2.457 -5.385 18.241 1.00 95.38 302 LEU A N 1
ATOM 2419 C CA . LEU A 1 302 ? -2.593 -3.928 18.239 1.00 95.38 302 LEU A CA 1
ATOM 2420 C C . LEU A 1 302 ? -4.067 -3.529 18.364 1.00 95.38 302 LEU A C 1
ATOM 2422 O O . LEU A 1 302 ? -4.440 -2.817 19.293 1.00 95.38 302 LEU A O 1
ATOM 2426 N N . TYR A 1 303 ? -4.915 -4.071 17.485 1.00 94.88 303 TYR A N 1
ATOM 2427 C CA . TYR A 1 303 ? -6.348 -3.792 17.454 1.00 94.88 303 TYR A CA 1
ATOM 2428 C C . TYR A 1 303 ? -7.077 -4.137 18.754 1.00 94.88 303 TYR A C 1
ATOM 2430 O O . TYR A 1 303 ? -7.982 -3.408 19.146 1.00 94.88 303 TYR A O 1
ATOM 2438 N N . GLN A 1 304 ? -6.721 -5.234 19.417 1.00 94.69 304 GLN A N 1
ATOM 2439 C CA . GLN A 1 304 ? -7.341 -5.641 20.673 1.00 94.69 304 GLN A CA 1
ATOM 2440 C C . GLN A 1 304 ? -6.797 -4.820 21.848 1.00 94.69 304 GLN A C 1
ATOM 2442 O O . GLN A 1 304 ? -7.571 -4.301 22.657 1.00 94.69 304 GLN A O 1
ATOM 2447 N N . GLY A 1 305 ? -5.473 -4.687 21.921 1.00 93.50 305 GLY A N 1
ATOM 2448 C CA . GLY A 1 305 ? -4.762 -4.168 23.082 1.00 93.50 305 GLY A CA 1
ATOM 2449 C C . GLY A 1 305 ? -4.867 -2.660 23.259 1.00 93.50 305 GLY A C 1
ATOM 2450 O O . GLY A 1 305 ? -4.953 -2.199 24.387 1.00 93.50 305 GLY A O 1
ATOM 2451 N N . MET A 1 306 ? -4.901 -1.870 22.184 1.00 89.94 306 MET A N 1
ATOM 2452 C CA . MET A 1 306 ? -4.888 -0.406 22.291 1.00 89.94 306 MET A CA 1
ATOM 2453 C C . MET A 1 306 ? -5.749 0.241 21.212 1.00 89.94 306 MET A C 1
ATOM 2455 O O . MET A 1 306 ? -5.869 -0.304 20.122 1.00 89.94 306 MET A O 1
ATOM 2459 N N . PRO A 1 307 ? -6.370 1.401 21.456 1.00 88.19 307 PRO A N 1
ATOM 2460 C CA . PRO A 1 307 ? -6.891 2.211 20.368 1.00 88.19 307 PRO A CA 1
ATOM 2461 C C . PRO A 1 307 ? -5.781 2.746 19.464 1.00 88.19 307 PRO A C 1
ATOM 2463 O O . PRO A 1 307 ? -4.659 2.978 19.909 1.00 88.19 307 PRO A O 1
ATOM 2466 N N . GLY A 1 308 ? -6.113 2.953 18.195 1.00 92.56 308 GLY A N 1
ATOM 2467 C CA . GLY A 1 308 ? -5.165 3.414 17.192 1.00 92.56 308 GLY A CA 1
ATOM 2468 C C . GLY A 1 308 ? -5.842 3.674 15.852 1.00 92.56 308 GLY A C 1
ATOM 2469 O O . GLY A 1 308 ? -7.032 3.993 15.789 1.00 92.56 308 GLY A O 1
ATOM 2470 N N . ALA A 1 309 ? -5.071 3.528 14.783 1.00 94.81 309 ALA A N 1
ATOM 2471 C CA . ALA 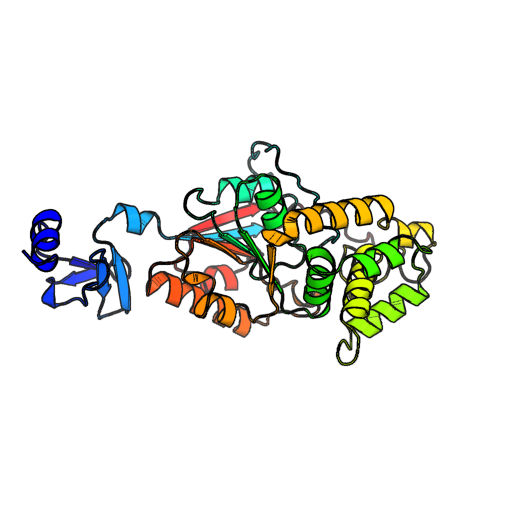A 1 309 ? -5.469 3.785 13.406 1.00 94.81 309 ALA A CA 1
ATOM 2472 C C . ALA A 1 309 ? -6.656 2.924 12.925 1.00 94.81 309 ALA A C 1
ATOM 2474 O O . ALA A 1 309 ? -6.841 1.781 13.356 1.00 94.81 309 ALA A O 1
ATOM 2475 N N . ASP A 1 310 ? -7.414 3.438 11.944 1.00 95.75 310 ASP A N 1
ATOM 2476 C CA . ASP A 1 310 ? -8.372 2.630 11.171 1.00 95.75 310 ASP A CA 1
ATOM 2477 C C . ASP A 1 310 ? -7.594 1.610 10.329 1.00 95.75 310 ASP A C 1
ATOM 2479 O O . ASP A 1 310 ? -6.675 1.971 9.591 1.00 95.75 310 ASP A O 1
ATOM 2483 N N . ILE A 1 311 ? -7.954 0.329 10.425 1.00 97.44 311 ILE A N 1
ATOM 2484 C CA . ILE A 1 311 ? -7.270 -0.744 9.700 1.00 97.44 311 ILE A CA 1
ATOM 2485 C C . ILE A 1 311 ? -8.157 -1.218 8.553 1.00 97.44 311 ILE A C 1
ATOM 2487 O O . ILE A 1 311 ? -9.266 -1.716 8.765 1.00 97.44 311 ILE A O 1
ATOM 2491 N N . VAL A 1 312 ? -7.639 -1.124 7.327 1.00 98.00 312 VAL A N 1
ATOM 2492 C CA . VAL A 1 312 ? -8.294 -1.656 6.130 1.00 98.00 312 VAL A CA 1
ATOM 2493 C C . VAL A 1 312 ? -7.341 -2.582 5.393 1.00 98.00 312 VAL A C 1
ATOM 2495 O O . VAL A 1 312 ? -6.290 -2.161 4.916 1.00 98.00 312 VAL A O 1
ATOM 2498 N N . ILE A 1 313 ? -7.733 -3.845 5.264 1.00 98.00 313 ILE A N 1
ATOM 2499 C CA . ILE A 1 313 ? -6.916 -4.917 4.699 1.00 98.00 313 ILE A CA 1
ATOM 2500 C C . ILE A 1 313 ? -7.568 -5.433 3.422 1.00 98.00 313 ILE A C 1
ATOM 2502 O O . ILE A 1 313 ? -8.786 -5.609 3.364 1.00 98.00 313 ILE A O 1
ATOM 2506 N N . THR A 1 314 ? -6.768 -5.721 2.397 1.00 95.94 314 THR A N 1
ATOM 2507 C CA . THR A 1 314 ? -7.246 -6.401 1.187 1.00 95.94 314 THR A CA 1
ATOM 2508 C C . THR A 1 314 ? -6.477 -7.683 0.916 1.00 95.94 314 THR A C 1
ATOM 2510 O O . THR A 1 314 ? -5.252 -7.685 0.955 1.00 95.94 314 THR A O 1
ATOM 2513 N N . TYR A 1 315 ? -7.188 -8.752 0.556 1.00 94.19 315 TYR A N 1
ATOM 2514 C CA . TYR A 1 315 ? -6.599 -10.055 0.231 1.00 94.19 315 TYR A CA 1
ATOM 2515 C C . TYR A 1 315 ? -7.346 -10.765 -0.902 1.00 94.19 315 TYR A C 1
ATOM 2517 O O . TYR A 1 315 ? -8.469 -10.406 -1.249 1.00 94.19 315 TYR A O 1
ATOM 2525 N N . ASP A 1 316 ? -6.727 -11.807 -1.465 1.00 90.56 316 ASP A N 1
ATOM 2526 C CA . ASP A 1 316 ? -7.470 -12.839 -2.193 1.00 90.56 316 ASP A CA 1
ATOM 2527 C C . ASP A 1 316 ? -8.330 -13.634 -1.202 1.00 90.56 316 ASP A C 1
ATOM 2529 O O . ASP A 1 316 ? -7.876 -13.958 -0.107 1.00 90.56 316 ASP A O 1
ATOM 2533 N N . ASP A 1 317 ? -9.555 -13.981 -1.592 1.00 92.75 317 ASP A N 1
ATOM 2534 C CA . ASP A 1 317 ? -10.412 -14.821 -0.755 1.00 92.75 317 ASP A CA 1
ATOM 2535 C C . ASP A 1 317 ? -9.888 -16.268 -0.697 1.00 92.75 317 ASP A C 1
ATOM 2537 O O . ASP A 1 317 ? -9.943 -16.999 -1.694 1.00 92.75 317 ASP A O 1
ATOM 2541 N N . CYS A 1 318 ? -9.369 -16.687 0.461 1.00 92.88 318 CYS A N 1
ATOM 2542 C CA . CYS A 1 318 ? -8.956 -18.064 0.717 1.00 92.88 318 CYS A CA 1
ATOM 2543 C C . CYS A 1 318 ? -9.180 -18.474 2.188 1.00 92.88 318 CYS A C 1
ATOM 2545 O O . CYS A 1 318 ? -9.317 -17.598 3.044 1.00 92.88 318 CYS A O 1
ATOM 2547 N N . PRO A 1 319 ? -9.203 -19.792 2.492 1.00 94.88 319 PRO A N 1
ATOM 2548 C CA . PRO A 1 319 ? -9.435 -20.292 3.850 1.00 94.88 319 PRO A CA 1
ATOM 2549 C C . PRO A 1 319 ? -8.468 -19.717 4.889 1.00 94.88 319 PRO A C 1
ATOM 2551 O O . PRO A 1 319 ? -8.931 -19.146 5.865 1.00 94.88 319 PRO A O 1
ATOM 2554 N N . LEU A 1 320 ? -7.156 -19.739 4.613 1.00 96.38 320 LEU A N 1
ATOM 2555 C CA . LEU A 1 320 ? -6.135 -19.194 5.517 1.00 96.38 320 LEU A CA 1
ATOM 2556 C C . LEU A 1 320 ? -6.470 -17.765 5.969 1.00 96.38 320 LEU A C 1
ATOM 2558 O O . LEU A 1 320 ? -6.522 -17.488 7.158 1.00 96.38 320 LEU A O 1
ATOM 2562 N N . ILE A 1 321 ? -6.762 -16.861 5.026 1.00 96.75 321 ILE A N 1
ATOM 2563 C CA . ILE A 1 321 ? -7.053 -15.458 5.357 1.00 96.75 321 ILE A CA 1
ATOM 2564 C C . ILE A 1 321 ? -8.361 -15.311 6.145 1.00 96.75 321 ILE A C 1
ATOM 2566 O O . ILE A 1 321 ? -8.469 -14.427 6.989 1.00 96.75 321 ILE A O 1
ATOM 2570 N N . ARG A 1 322 ? -9.358 -16.167 5.897 1.00 95.44 322 ARG A N 1
ATOM 2571 C CA . ARG A 1 322 ? -10.600 -16.169 6.685 1.00 95.44 322 ARG A CA 1
ATOM 2572 C C . ARG A 1 322 ? -10.375 -16.645 8.117 1.00 95.44 322 ARG A C 1
ATOM 2574 O O . ARG A 1 322 ? -11.057 -16.152 9.009 1.00 95.44 322 ARG A O 1
ATOM 2581 N N . ASP A 1 323 ? -9.435 -17.560 8.318 1.00 97.12 323 ASP A N 1
ATOM 2582 C CA . ASP A 1 323 ? -9.161 -18.163 9.620 1.00 97.12 323 ASP A CA 1
ATOM 2583 C C . ASP A 1 323 ? -8.292 -17.252 10.504 1.00 97.12 323 ASP A C 1
ATOM 2585 O O . ASP A 1 323 ? -8.531 -17.154 11.706 1.00 97.12 323 ASP A O 1
ATOM 2589 N N . ILE A 1 324 ? -7.319 -16.535 9.925 1.00 97.31 324 ILE A N 1
ATOM 2590 C CA . ILE A 1 324 ? -6.333 -15.756 10.699 1.00 97.31 324 ILE A CA 1
ATOM 2591 C C . ILE A 1 324 ? -6.797 -14.347 11.107 1.00 97.31 324 ILE A C 1
ATOM 2593 O O . ILE A 1 324 ? -6.090 -13.689 11.864 1.00 97.31 324 ILE A O 1
ATOM 2597 N N . TYR A 1 325 ? -7.968 -13.876 10.661 1.00 97.00 325 TYR A N 1
ATOM 2598 C CA . TYR A 1 325 ? -8.532 -12.561 11.029 1.00 97.00 325 TYR A CA 1
ATOM 2599 C C . TYR A 1 325 ? -9.904 -12.660 11.741 1.00 97.00 325 TYR A C 1
ATOM 2601 O O . TYR A 1 325 ? -10.889 -12.098 11.253 1.00 97.00 325 TYR A O 1
ATOM 2609 N N . PRO A 1 326 ? -10.011 -13.344 12.897 1.00 94.31 326 PRO A N 1
ATOM 2610 C CA . PRO A 1 326 ? -11.273 -13.533 13.618 1.00 94.31 326 PRO A CA 1
ATOM 2611 C C . PRO A 1 326 ? -11.961 -12.240 14.081 1.00 94.31 326 PRO A C 1
ATOM 2613 O O . PRO A 1 326 ? -13.180 -12.241 14.233 1.00 94.31 326 PRO A O 1
ATOM 2616 N N . TYR A 1 327 ? -11.225 -11.143 14.296 1.00 93.06 327 TYR A N 1
ATOM 2617 C CA . TYR A 1 327 ? -11.812 -9.863 14.726 1.00 93.06 327 TYR A CA 1
ATOM 2618 C C . TYR A 1 327 ? -12.240 -8.937 13.580 1.00 93.06 327 TYR A C 1
ATOM 2620 O O . TYR A 1 327 ? -12.687 -7.817 13.834 1.00 93.06 327 TYR A O 1
ATOM 2628 N N . ALA A 1 328 ? -12.069 -9.352 12.323 1.00 96.12 328 ALA A N 1
ATOM 2629 C CA . ALA A 1 328 ? -12.333 -8.483 11.187 1.00 96.12 328 ALA A CA 1
ATOM 2630 C C . ALA A 1 328 ? -13.800 -8.491 10.742 1.00 96.12 328 ALA A C 1
ATOM 2632 O O . ALA A 1 328 ? -14.426 -9.540 10.581 1.00 96.12 328 ALA A O 1
ATOM 2633 N N . ASP A 1 329 ? -14.303 -7.306 10.404 1.00 95.44 329 ASP A N 1
ATOM 2634 C CA . ASP A 1 329 ? -15.501 -7.157 9.591 1.00 95.44 329 ASP A CA 1
ATOM 2635 C C . ASP A 1 329 ? -15.165 -7.562 8.154 1.00 95.44 329 ASP A C 1
ATOM 2637 O O . ASP A 1 329 ? -14.403 -6.885 7.455 1.00 95.44 329 ASP A O 1
ATOM 2641 N N . VAL A 1 330 ? -15.732 -8.678 7.698 1.00 95.38 330 VAL A N 1
ATOM 2642 C CA . VAL A 1 330 ? -15.422 -9.230 6.378 1.00 95.38 330 VAL A CA 1
ATOM 2643 C C . VAL A 1 330 ? -16.408 -8.732 5.329 1.00 95.38 330 VAL A C 1
ATOM 2645 O O . VAL A 1 330 ? -17.618 -8.939 5.422 1.00 95.38 330 VAL A O 1
ATOM 2648 N N . THR A 1 331 ? -15.873 -8.157 4.256 1.00 93.31 331 THR A N 1
ATOM 2649 C CA . THR A 1 331 ? -16.619 -7.850 3.032 1.00 93.31 331 THR A CA 1
ATOM 2650 C C . THR A 1 331 ? -16.005 -8.583 1.850 1.00 93.31 331 THR A C 1
ATOM 2652 O O . THR A 1 331 ? -14.803 -8.833 1.803 1.00 93.31 331 THR A O 1
ATOM 2655 N N . VAL A 1 332 ? -16.835 -8.954 0.879 1.00 91.50 332 VAL A N 1
ATOM 2656 C CA . VAL A 1 332 ? -16.393 -9.682 -0.311 1.00 91.50 332 VAL A CA 1
ATOM 2657 C C . VAL A 1 332 ? -16.682 -8.843 -1.544 1.00 91.50 332 VAL A C 1
ATOM 2659 O O . VAL A 1 332 ? -17.807 -8.384 -1.743 1.00 91.50 332 VAL A O 1
ATOM 2662 N N . VAL A 1 333 ? -15.672 -8.662 -2.392 1.00 88.38 333 VAL A N 1
ATOM 2663 C CA . VAL A 1 333 ? -15.785 -7.916 -3.648 1.00 88.38 333 VAL A CA 1
ATOM 2664 C C . VAL A 1 333 ? -15.365 -8.777 -4.836 1.00 88.38 333 VAL A C 1
ATOM 2666 O O . VAL A 1 333 ? -14.384 -9.518 -4.761 1.00 88.38 333 VAL A O 1
ATOM 2669 N N . PRO A 1 334 ? -16.062 -8.686 -5.979 1.00 82.69 334 PRO A N 1
ATOM 2670 C CA . PRO A 1 334 ? -15.704 -9.476 -7.141 1.00 82.69 334 PRO A CA 1
ATOM 2671 C C . PRO A 1 334 ? -14.504 -8.881 -7.882 1.00 82.69 334 PRO A C 1
ATOM 2673 O O . PRO A 1 334 ? -14.386 -7.672 -8.120 1.00 82.69 334 PRO A O 1
ATOM 2676 N N . ARG A 1 335 ? -13.612 -9.770 -8.309 1.00 71.00 335 ARG A N 1
ATOM 2677 C CA . ARG A 1 335 ? -12.317 -9.462 -8.899 1.00 71.00 335 ARG A CA 1
ATOM 2678 C C . ARG A 1 335 ? -12.380 -9.564 -10.417 1.00 71.00 335 ARG A C 1
ATOM 2680 O O . ARG A 1 335 ? -12.086 -10.591 -11.020 1.00 71.00 335 ARG A O 1
ATOM 2687 N N . ASN A 1 336 ? -12.679 -8.445 -11.074 1.00 57.38 336 ASN A N 1
ATOM 2688 C CA . ASN A 1 336 ? -12.658 -8.360 -12.538 1.00 57.38 336 ASN A CA 1
ATOM 2689 C C . ASN A 1 336 ? -11.215 -8.270 -13.085 1.00 57.38 336 ASN A C 1
ATOM 2691 O O . ASN A 1 336 ? -10.714 -7.182 -13.427 1.00 57.38 336 ASN A O 1
ATOM 2695 N N . TYR A 1 337 ? -10.529 -9.413 -13.196 1.00 48.47 337 TYR A N 1
ATOM 2696 C CA . TYR A 1 337 ? -9.250 -9.495 -13.906 1.00 48.47 337 TYR A CA 1
ATOM 2697 C C . TYR A 1 337 ? -9.407 -9.072 -15.372 1.00 48.47 337 TYR A C 1
ATOM 2699 O O . TYR A 1 337 ? -10.335 -9.459 -16.071 1.00 48.47 337 TYR A O 1
ATOM 2707 N N . SER A 1 338 ? -8.435 -8.310 -15.877 1.00 37.47 338 SER A N 1
ATOM 2708 C CA . SER A 1 338 ? -8.261 -8.078 -17.320 1.00 37.47 338 SER A CA 1
ATOM 2709 C C . SER A 1 338 ? -7.129 -8.920 -17.920 1.00 37.47 338 SER A C 1
ATOM 2711 O O . SER A 1 338 ? -6.628 -8.597 -18.997 1.00 37.47 338 SER A O 1
ATOM 2713 N N . ILE A 1 339 ? -6.667 -9.961 -17.220 1.00 35.91 339 ILE A N 1
ATOM 2714 C CA . ILE A 1 339 ? -5.630 -10.860 -17.732 1.00 35.91 339 ILE A CA 1
ATOM 2715 C C . ILE A 1 339 ? -6.336 -11.916 -18.585 1.00 35.91 339 ILE A C 1
ATOM 2717 O O . ILE A 1 339 ? -6.866 -12.888 -18.061 1.00 35.91 339 ILE A O 1
ATOM 2721 N N . ARG A 1 340 ? -6.374 -11.705 -19.908 1.00 28.44 340 ARG A N 1
ATOM 2722 C CA . ARG A 1 340 ? -6.744 -12.768 -20.853 1.00 28.44 340 ARG A CA 1
ATOM 2723 C C . ARG A 1 340 ? -5.768 -13.929 -20.654 1.00 28.44 340 ARG A C 1
ATOM 2725 O O . ARG A 1 340 ? -4.566 -13.740 -20.851 1.00 28.44 340 ARG A O 1
ATOM 2732 N N . GLN A 1 341 ? -6.278 -15.102 -20.280 1.00 27.92 341 GLN A N 1
ATOM 2733 C CA . GLN A 1 341 ? -5.529 -16.349 -20.415 1.00 27.92 341 GLN A CA 1
ATOM 2734 C C . GLN A 1 341 ? -5.077 -16.481 -21.876 1.00 27.92 341 GLN A C 1
ATOM 2736 O O . GLN A 1 341 ? -5.817 -16.125 -22.798 1.00 27.92 341 GLN A O 1
ATOM 2741 N N . ARG A 1 342 ? -3.837 -16.935 -22.091 1.00 29.81 342 ARG A N 1
ATOM 2742 C CA . ARG A 1 342 ? -3.401 -17.357 -23.425 1.00 29.81 342 ARG A CA 1
ATOM 2743 C C . ARG A 1 342 ? -4.333 -18.489 -23.856 1.00 29.81 342 ARG A C 1
ATOM 2745 O O . ARG A 1 342 ? -4.425 -19.484 -23.145 1.00 29.81 342 ARG A O 1
ATOM 2752 N N . ALA A 1 343 ? -5.020 -18.314 -24.983 1.00 28.58 343 ALA A N 1
ATOM 2753 C CA . ALA A 1 343 ? -5.507 -19.460 -25.737 1.00 28.58 343 ALA A CA 1
ATOM 2754 C C . ALA A 1 343 ? -4.286 -20.332 -26.077 1.00 28.58 343 ALA A C 1
ATOM 2756 O O . ALA A 1 343 ? -3.215 -19.773 -26.345 1.00 28.58 343 ALA A O 1
ATOM 2757 N N . GLY A 1 344 ? -4.451 -21.648 -25.927 1.00 31.25 344 GLY A N 1
ATOM 2758 C CA . GLY A 1 344 ? -3.399 -22.657 -26.077 1.00 31.25 344 GLY A CA 1
ATOM 2759 C C . GLY A 1 344 ? -2.672 -22.627 -27.410 1.00 31.25 344 GLY A C 1
ATOM 2760 O O . GLY A 1 344 ? -3.221 -22.059 -28.383 1.00 31.25 344 GLY A O 1
#

Sequence (344 aa):
MHRKDFWKEVYLLEETLTCQWCGATGSLDDFELDEHNGEGFWCPDCDGFTYYDKTRNHLRRILLILEQKDGGKADPVPKTPLKKRLSPLRYPGGKSKLIDYLAAQFRKESLKTFVEVFAGGASVGLSLLDAGLTEHLVINDTDPGIYAFWVSVVYHPEKLLKRLSGPDPNRAEFRSCQQILDSPKGWSQDDLAWATLVCNRLGYSGITKACAMGGKTGTPEQLLSRWNANILQRRIRHIHALASQIEVSCVDAVDLLENSAYWDEQSTCFIDPPYVVKGKDLYRRWYEEDDHEQLAMIIQMLYQGMPGADIVITYDDCPLIRDIYPYADVTVVPRNYSIRQRAG

Organism: Flavonifractor plautii (NCBI:txid292800)

Radius of gyration: 22.9 Å; chains: 1; bounding box: 49×42×75 Å

Foldseek 3Di:
DDPVVPLCVPLPPDQWDAAPPPRDIDGPVQWAAPPPPRFFTAHPVQLFTDGSPPVVVVVFFAAEEAAEAPDDDFDDQDDDPFDLPLFLFQADVDCSVCLSVVVVVDDLQQQQEEEALACRRVRNQVRCVVVVSYQAYEAEHQQLLSLLLVCCLAPNVVLVLVVLVDDDDDPVNLVVLLVCSLPVPPDDSSSSNNSLSLLQQQADSSQSNHAGQCGPDRDPCRSCVRPDSVVSSVSSVVNNVSSVRYHGYNDNSLCCCVPDQFAAQSHEYEAEFQEAVCNVVRDPDHDYLVNVLVNLVSVVCSSGNDHGHHHYYYYHDDPSNVVSNPRHDYDYGYDDDPDDDDDD

pLDDT: mean 90.56, std 14.47, range [27.92, 98.88]

Secondary structure (DSSP, 8-state):
--HHHHHHHHHTT-SSEE-TTT--EE-GGGSEE-TTT-SEEE-TTT--EEESSHHHHHT--EEEEEEETT--SPP-PPPPS--TT--SS--TT-GGGTHHHHHHHS-GGG-SEEEETT-TT-HHHHHHHHTTS-SEEEEE---HHHHHHHHHHHT--HHHHHHHTSPPP-HHHHHHHHHHHHS-TT--HHHHHHHHHHHHHHBGGG-TTSPBTTTTT--HHHHHTT--HHHHHHHHHHHHTTGGGEEEE---HHHHHHHTGGG-TTEEEEE-PPPTTTHHHH-SS---HHHHHHHHHHHHHHHHHS---EEEEEEE--HHHHHH-TTEEEEEEE-----PPPP-

InterPro domains:
  IPR012327 D12 class N6 adenine-specific DNA methyltransferase [PF02086] (91-334)
  IPR012327 D12 class N6 adenine-specific DNA methyltransferase [PR00505] (91-107)
  IPR012327 D12 class N6 adenine-specific DNA methyltransferase [PR00505] (114-128)
  IPR012327 D12 class N6 adenine-specific DNA methyltransferase [PR00505] (137-150)
  IPR012327 D12 class N6 adenine-specific DNA methyltransferase [PR00505] (266-278)
  IPR012327 D12 class N6 adenine-specific DNA methyltransferase [PTHR30481] (84-342)
  IPR023095 Adenine-specific methyltransferase, domain 2 [G3DSA:1.10.1020.10] (144-244)
  IPR029063 S-adenosyl-L-methionine-dependent methyltransferase superfamily [G3DSA:3.40.50.150] (89-326)
  IPR029063 S-adenosyl-L-methionine-dependent methyltransferase superfamily [SSF53335] (87-342)